Protein AF-A0A0G1TFV2-F1 (afdb_monomer)

pLDDT: mean 83.95, std 15.26, range [34.19, 97.06]

InterPro domains:
  IPR007645 RNA polymerase Rpb2, domain 3 [PF04565] (37-104)
  IPR015712 DNA-directed RNA polymerase, subunit 2 [PTHR20856] (25-119)
  IPR016009 tRNA methyltransferase TRMD/TRM10-type domain [PF01746] (280-324)
  IPR019462 DNA-directed RNA polymerase, beta subunit, external 1 domain [PF10385] (128-185)
  IPR029028 Alpha/beta knot methyltransferases [SSF75217] (282-323)
  IPR042107 DNA-directed RNA polymerase, beta subunit, external 1 domain superfamily [G3DSA:2.30.150.10] (115-188)

Secondary structure (DSSP, 8-state):
---S-TTS---HHHH---HHHHHHHHHHHHH-TTSPPP--SSHHHHHHHHTEEES-STTS--GGG--HHHHSPPGGGTTTB-SS---SGGGTTTEEEBBTT-EE-TTS-EEEEEEEEEEEEETTEEEEEEEEEEEEE-HHHHTTS-EE-TTS-EETTEE--SEEEEEETTEEEEEEGGG--EEES-GGGGSBTTGGGSTTGGGS-HHHHHHHHHHHHTPPPPSS----SS--S-HHHHHTGGGSS---SS-EEEEEE-SS-EEEEES-HHHHHHHHTT---SSS---PPPSEEEETTEEEEPPHHHHS--HHHHHHHHHHHTT----

Nearest PDB structures (foldseek):
  4mq9-assembly1_C  TM=9.640E-01  e=8.579E-26  Thermus thermophilus HB8
  6tyg-assembly1_C  TM=9.608E-01  e=1.084E-25  Mycobacterium tuberculosis
  6kon-assembly1_C  TM=9.600E-01  e=3.690E-25  Mycobacterium tuberculosis H37Rv
  8r2m-assembly1_C  TM=9.561E-01  e=9.387E-25  Mycolicibacterium smegmatis MC2 155
  5d4d-assembly1_C  TM=9.820E-01  e=4.537E-24  Thermus thermophilus HB8

Organism: NCBI:txid1618438

Structure (mmCIF, N/CA/C/O backbone):
data_AF-A0A0G1TFV2-F1
#
_entry.id   AF-A0A0G1TFV2-F1
#
loop_
_atom_site.group_PDB
_atom_site.id
_atom_site.type_symbol
_atom_site.label_atom_id
_atom_site.label_alt_id
_atom_site.label_comp_id
_atom_site.label_asym_id
_atom_site.label_entity_id
_atom_site.label_seq_id
_atom_site.pdbx_PDB_ins_code
_atom_site.Cartn_x
_atom_site.Cartn_y
_atom_site.Cartn_z
_atom_site.occupancy
_atom_site.B_iso_or_equiv
_atom_site.auth_seq_id
_atom_site.auth_comp_id
_atom_site.auth_asym_id
_atom_site.auth_atom_id
_atom_site.pdbx_PDB_model_num
ATOM 1 N N . MET A 1 1 ? 21.927 47.036 -20.286 1.00 43.56 1 MET A N 1
ATOM 2 C CA . MET A 1 1 ? 21.795 47.692 -21.604 1.00 43.56 1 MET A CA 1
ATOM 3 C C . MET A 1 1 ? 21.402 46.627 -22.608 1.00 43.56 1 MET A C 1
ATOM 5 O O . MET A 1 1 ? 22.125 45.648 -22.725 1.00 43.56 1 MET A O 1
ATOM 9 N N . SER A 1 2 ? 20.237 46.762 -23.243 1.00 45.66 2 SER A N 1
ATOM 10 C CA . SER A 1 2 ? 19.845 45.881 -24.350 1.00 45.66 2 SER A CA 1
ATOM 11 C C . SER A 1 2 ? 20.730 46.198 -25.559 1.00 45.66 2 SER A C 1
ATOM 13 O O . SER A 1 2 ? 20.879 47.367 -25.900 1.00 45.66 2 SER A O 1
ATOM 15 N N . LEU A 1 3 ? 21.338 45.179 -26.169 1.00 62.72 3 LEU A N 1
ATOM 16 C CA . LEU A 1 3 ? 22.183 45.297 -27.368 1.00 62.72 3 LEU A CA 1
ATOM 17 C C . LEU A 1 3 ? 21.367 45.364 -28.675 1.00 62.72 3 LEU A C 1
ATOM 19 O O . LEU A 1 3 ? 21.944 45.312 -29.756 1.00 62.72 3 LEU A O 1
ATOM 23 N N . VAL A 1 4 ? 20.037 45.445 -28.587 1.00 64.19 4 VAL A N 1
ATOM 24 C CA . VAL A 1 4 ? 19.134 45.341 -29.741 1.00 64.19 4 VAL A CA 1
ATOM 25 C C . VAL A 1 4 ? 18.679 46.731 -30.182 1.00 64.19 4 VAL A C 1
ATOM 27 O O . VAL A 1 4 ? 18.285 47.552 -29.349 1.00 64.19 4 VAL A O 1
ATOM 30 N N . ARG A 1 5 ? 18.753 46.998 -31.490 1.00 72.38 5 ARG A N 1
ATOM 31 C CA . ARG A 1 5 ? 18.319 48.269 -32.085 1.00 72.38 5 ARG A CA 1
ATOM 32 C C . ARG A 1 5 ? 16.789 48.395 -31.994 1.00 72.38 5 ARG A C 1
ATOM 34 O O . ARG A 1 5 ? 16.110 47.383 -32.150 1.00 72.38 5 ARG A O 1
ATOM 41 N N . PRO A 1 6 ? 16.223 49.600 -31.787 1.00 67.56 6 PRO A N 1
ATOM 42 C CA . PRO A 1 6 ? 14.773 49.787 -31.656 1.00 67.56 6 PRO A CA 1
ATOM 43 C C . PRO A 1 6 ? 13.953 49.320 -32.870 1.00 67.56 6 PRO A C 1
ATOM 45 O O . PRO A 1 6 ? 12.754 49.094 -32.732 1.00 67.56 6 PRO A O 1
ATOM 48 N N . GLU A 1 7 ? 14.576 49.185 -34.047 1.00 71.88 7 GLU A N 1
ATOM 49 C CA . GLU A 1 7 ? 13.906 48.788 -35.292 1.00 71.88 7 GLU A CA 1
ATOM 50 C C . GLU A 1 7 ? 13.845 47.262 -35.528 1.00 71.88 7 GLU A C 1
ATOM 52 O O . GLU A 1 7 ? 13.161 46.815 -36.450 1.00 71.88 7 GLU A O 1
ATOM 57 N N . GLU A 1 8 ? 14.542 46.441 -34.731 1.00 74.25 8 GLU A N 1
ATOM 58 C CA . GLU A 1 8 ? 14.547 44.982 -34.905 1.00 74.25 8 GLU A CA 1
ATOM 59 C C . GLU A 1 8 ? 13.339 44.323 -34.225 1.00 74.25 8 GLU A C 1
ATOM 61 O O . GLU A 1 8 ? 13.135 44.429 -33.013 1.00 74.25 8 GLU A O 1
ATOM 66 N N . VAL A 1 9 ? 12.547 43.581 -35.006 1.00 77.00 9 VAL A N 1
ATOM 67 C CA . VAL A 1 9 ? 11.425 42.789 -34.486 1.00 77.00 9 VAL A CA 1
ATOM 68 C C . VAL A 1 9 ? 11.986 41.633 -33.657 1.00 77.00 9 VAL A C 1
ATOM 70 O O . VAL A 1 9 ? 12.467 40.632 -34.192 1.00 77.00 9 VAL A O 1
ATOM 73 N N . VAL A 1 10 ? 11.934 41.772 -32.333 1.00 78.69 10 VAL A N 1
ATOM 74 C CA . VAL A 1 10 ? 12.429 40.757 -31.399 1.00 78.69 10 VAL A CA 1
ATOM 75 C C . VAL A 1 10 ? 11.570 39.498 -31.507 1.00 78.69 10 VAL A C 1
ATOM 77 O O . VAL A 1 10 ? 10.382 39.505 -31.185 1.00 78.69 10 VAL A O 1
ATOM 80 N N . THR A 1 11 ? 12.180 38.394 -31.936 1.00 83.81 11 THR A N 1
ATOM 81 C CA . THR A 1 11 ? 11.527 37.079 -31.944 1.00 83.81 11 THR A CA 1
ATOM 82 C C . THR A 1 11 ? 11.755 36.365 -30.603 1.00 83.81 11 THR A C 1
ATOM 84 O O . THR A 1 11 ? 12.854 36.446 -30.049 1.00 83.81 11 THR A O 1
ATOM 87 N N . PRO A 1 12 ? 10.770 35.619 -30.061 1.00 83.12 12 PRO A N 1
ATOM 88 C CA . PRO A 1 12 ? 10.924 34.905 -28.785 1.00 83.12 12 PRO A CA 1
ATOM 89 C C . PRO A 1 12 ? 12.136 33.959 -28.728 1.00 83.12 12 PRO A C 1
ATOM 91 O O . PRO A 1 12 ? 12.740 33.783 -27.672 1.00 83.12 12 PRO A O 1
ATOM 94 N N . SER A 1 13 ? 12.545 33.401 -29.872 1.00 83.00 13 SER A N 1
ATOM 95 C CA . SER A 1 13 ? 13.743 32.562 -30.019 1.00 83.00 13 SER A CA 1
ATOM 96 C C . SER A 1 13 ? 15.055 33.268 -29.670 1.00 83.00 13 SER A C 1
ATOM 98 O O . SER A 1 13 ? 16.016 32.598 -29.308 1.00 83.00 13 SER A O 1
ATOM 100 N N . MET A 1 14 ? 15.112 34.601 -29.763 1.00 82.56 14 MET A N 1
ATOM 101 C CA . MET A 1 14 ? 16.296 35.387 -29.392 1.00 82.56 14 MET A CA 1
ATOM 102 C C . MET A 1 14 ? 16.361 35.674 -27.885 1.00 82.56 14 MET A C 1
ATOM 104 O O . MET A 1 14 ? 17.435 35.963 -27.365 1.00 82.56 14 MET A O 1
ATOM 108 N N . LEU A 1 15 ? 15.230 35.573 -27.177 1.00 83.50 15 LEU A N 1
ATOM 109 C CA . LEU A 1 15 ? 15.129 35.818 -25.733 1.00 83.50 15 LEU A CA 1
ATOM 110 C C . LEU A 1 15 ? 15.225 34.532 -24.906 1.00 83.50 15 LEU A C 1
ATOM 112 O O . LEU A 1 15 ? 15.681 34.564 -23.764 1.00 83.50 15 LEU A O 1
ATOM 116 N N . VAL A 1 16 ? 14.789 33.399 -25.464 1.00 87.31 16 VAL A N 1
ATOM 117 C CA . VAL A 1 16 ? 14.683 32.134 -24.730 1.00 87.31 16 VAL A CA 1
ATOM 118 C C . VAL A 1 16 ? 15.770 31.157 -25.162 1.00 87.31 16 VAL A C 1
ATOM 120 O O . VAL A 1 16 ? 15.726 30.576 -26.243 1.00 87.31 16 VAL A O 1
ATOM 123 N N . ASN A 1 17 ? 16.720 30.901 -24.264 1.00 88.81 17 ASN A N 1
ATOM 124 C CA . ASN A 1 17 ? 17.665 29.799 -24.405 1.00 88.81 17 ASN A CA 1
ATOM 125 C C . ASN A 1 17 ? 17.121 28.551 -23.692 1.00 88.81 17 ASN A C 1
ATOM 127 O O . ASN A 1 17 ? 17.023 28.529 -22.468 1.00 88.81 17 ASN A O 1
ATOM 131 N N . ALA A 1 18 ? 16.807 27.492 -24.444 1.00 91.81 18 ALA A N 1
ATOM 132 C CA . ALA A 1 18 ? 16.293 26.236 -23.887 1.00 91.81 18 ALA A CA 1
ATOM 133 C C . ALA A 1 18 ? 17.380 25.335 -23.263 1.00 91.81 18 ALA A C 1
ATOM 135 O O . ALA A 1 18 ? 17.053 24.407 -22.522 1.00 91.81 18 ALA A O 1
ATOM 136 N N . ARG A 1 19 ? 18.674 25.582 -23.534 1.00 94.12 19 ARG A N 1
ATOM 137 C CA . ARG A 1 19 ? 19.770 24.710 -23.065 1.00 94.12 19 ARG A CA 1
ATOM 138 C C . ARG A 1 19 ? 19.813 24.535 -21.539 1.00 94.12 19 ARG A C 1
ATOM 140 O O . ARG A 1 19 ? 19.968 23.391 -21.118 1.00 94.12 19 ARG A O 1
ATOM 147 N N . PRO A 1 20 ? 19.643 25.581 -20.703 1.00 94.50 20 PRO A N 1
ATOM 148 C CA . PRO A 1 20 ? 19.614 25.418 -19.248 1.00 94.50 20 PRO A CA 1
ATOM 149 C C . PRO A 1 20 ? 18.461 24.530 -18.769 1.00 94.50 20 PRO A C 1
ATOM 151 O O . PRO A 1 20 ? 18.649 23.716 -17.871 1.00 94.50 20 PRO A O 1
ATOM 154 N N . ILE A 1 21 ? 17.289 24.628 -19.407 1.00 93.56 21 ILE A N 1
ATOM 155 C CA . ILE A 1 21 ? 16.109 23.819 -19.065 1.00 93.56 21 ILE A CA 1
ATOM 156 C C . ILE A 1 21 ? 16.362 22.347 -19.407 1.00 93.56 21 ILE A C 1
ATOM 158 O O . ILE A 1 21 ? 16.155 21.469 -18.573 1.00 93.56 21 ILE A O 1
ATOM 162 N N . ILE A 1 22 ? 16.873 22.073 -20.612 1.00 95.00 22 ILE A N 1
ATOM 163 C CA . ILE A 1 22 ? 17.215 20.710 -21.046 1.00 95.00 22 ILE A CA 1
ATOM 164 C C . ILE A 1 22 ? 18.285 20.105 -20.129 1.00 95.00 22 ILE A C 1
ATOM 166 O O . ILE A 1 22 ? 18.175 18.942 -19.742 1.00 95.00 22 ILE A O 1
ATOM 170 N N . ALA A 1 23 ? 19.301 20.890 -19.759 1.00 95.69 23 ALA A N 1
ATOM 171 C CA . ALA A 1 23 ? 20.353 20.451 -18.851 1.00 95.69 23 ALA A CA 1
ATOM 172 C C . ALA A 1 23 ? 19.795 20.103 -17.463 1.00 95.69 23 ALA A C 1
ATOM 174 O O . ALA A 1 23 ? 20.091 19.021 -16.966 1.00 95.69 23 ALA A O 1
ATOM 175 N N . ALA A 1 24 ? 18.936 20.950 -16.887 1.00 93.88 24 ALA A N 1
ATOM 176 C CA . ALA A 1 24 ? 18.318 20.705 -15.584 1.00 93.88 24 ALA A CA 1
ATOM 177 C C . ALA A 1 24 ? 17.436 19.442 -15.581 1.00 93.88 24 ALA A C 1
ATOM 179 O O . ALA A 1 24 ? 17.558 18.603 -14.688 1.00 93.88 24 ALA A O 1
ATOM 180 N N . ILE A 1 25 ? 16.599 19.257 -16.609 1.00 94.88 25 ILE A N 1
ATOM 181 C CA . ILE A 1 25 ? 15.764 18.052 -16.755 1.00 94.88 25 ILE A CA 1
ATOM 182 C C . ILE A 1 25 ? 16.647 16.810 -16.911 1.00 94.88 25 ILE A C 1
ATOM 184 O O . ILE A 1 25 ? 16.443 15.795 -16.246 1.00 94.88 25 ILE A O 1
ATOM 188 N N . SER A 1 26 ? 17.660 16.887 -17.773 1.00 94.31 26 SER A N 1
ATOM 189 C CA . SER A 1 26 ? 18.572 15.772 -18.006 1.00 94.31 26 SER A CA 1
ATOM 190 C C . SER A 1 26 ? 19.390 15.423 -16.761 1.00 94.31 26 SER A C 1
ATOM 192 O O . SER A 1 26 ? 19.676 14.249 -16.534 1.00 94.31 26 SER A O 1
ATOM 194 N N . GLU A 1 27 ? 19.805 16.411 -15.972 1.00 93.38 27 GLU A N 1
ATOM 195 C CA . GLU A 1 27 ? 20.515 16.188 -14.716 1.00 93.38 27 GLU A CA 1
ATOM 196 C C . GLU A 1 27 ? 19.608 15.521 -13.681 1.00 93.38 27 GLU A C 1
ATOM 198 O O . GLU A 1 27 ? 20.024 14.543 -13.057 1.00 93.38 27 GLU A O 1
ATOM 203 N N . PHE A 1 28 ? 18.354 15.968 -13.569 1.00 92.19 28 PHE A N 1
ATOM 204 C CA . PHE A 1 28 ? 17.369 15.360 -12.680 1.00 92.19 28 PHE A CA 1
ATOM 205 C C . PHE A 1 28 ? 17.193 13.863 -12.973 1.00 92.19 28 PHE A C 1
ATOM 207 O O . PHE A 1 28 ? 17.406 13.040 -12.087 1.00 92.19 28 PHE A O 1
ATOM 214 N N . PHE A 1 29 ? 16.892 13.477 -14.215 1.00 92.62 29 PHE A N 1
ATOM 215 C CA . PHE A 1 29 ? 16.633 12.065 -14.528 1.00 92.62 29 PHE A CA 1
ATOM 216 C C . PHE A 1 29 ? 17.882 11.174 -14.492 1.00 92.62 29 PHE A C 1
ATOM 218 O O . PHE A 1 29 ? 17.759 9.984 -14.207 1.00 92.62 29 PHE A O 1
ATOM 225 N N . ARG A 1 30 ? 19.081 11.715 -14.757 1.00 91.12 30 ARG A N 1
ATOM 226 C CA . ARG A 1 30 ? 20.320 10.913 -14.765 1.00 91.12 30 ARG A CA 1
ATOM 227 C C . ARG A 1 30 ? 21.000 10.790 -13.406 1.00 91.12 30 ARG A C 1
ATOM 229 O O . ARG A 1 30 ? 21.650 9.780 -13.164 1.00 91.12 30 ARG A O 1
ATOM 236 N N . ARG A 1 31 ? 20.954 11.833 -12.569 1.00 88.75 31 ARG A N 1
ATOM 237 C CA . ARG A 1 31 ? 21.759 11.914 -11.334 1.00 88.75 31 ARG A CA 1
ATOM 238 C C . ARG A 1 31 ? 20.938 11.945 -10.054 1.00 88.75 31 ARG A C 1
ATOM 240 O O . ARG A 1 31 ? 21.502 11.694 -8.987 1.00 88.75 31 ARG A O 1
ATOM 247 N N . ASN A 1 32 ? 19.648 12.277 -10.111 1.00 89.19 32 ASN A N 1
ATOM 248 C CA . ASN A 1 32 ? 18.852 12.343 -8.894 1.00 89.19 32 ASN A CA 1
ATOM 249 C C . ASN A 1 32 ? 18.671 10.940 -8.306 1.00 89.19 32 ASN A C 1
ATOM 251 O O . ASN A 1 32 ? 18.247 10.019 -8.994 1.00 89.19 32 ASN A O 1
ATOM 255 N N . ARG A 1 33 ? 18.932 10.796 -7.004 1.00 84.31 33 ARG A N 1
ATOM 256 C CA . ARG A 1 33 ? 18.752 9.542 -6.257 1.00 84.31 33 ARG A CA 1
ATOM 257 C C . ARG A 1 33 ? 17.303 9.046 -6.251 1.00 84.31 33 ARG A C 1
ATOM 259 O O . ARG A 1 33 ? 17.083 7.861 -6.036 1.00 84.31 33 ARG A O 1
ATOM 266 N N . LEU A 1 34 ? 16.340 9.945 -6.461 1.00 87.94 34 LEU A N 1
ATOM 267 C CA . LEU A 1 34 ? 14.921 9.607 -6.591 1.00 87.94 34 LEU A CA 1
ATOM 268 C C . LEU A 1 34 ? 14.571 9.042 -7.978 1.00 87.94 34 LEU A C 1
ATOM 270 O O . LEU A 1 34 ? 13.568 8.350 -8.112 1.00 87.94 34 LEU A O 1
ATOM 274 N N . SER A 1 35 ? 15.402 9.302 -8.993 1.00 90.88 35 SER A N 1
ATOM 275 C CA . SER A 1 35 ? 15.284 8.704 -10.324 1.00 90.88 35 SER A CA 1
ATOM 276 C C . SER A 1 35 ? 16.012 7.362 -10.325 1.00 90.88 35 SER A C 1
ATOM 278 O O . SER A 1 35 ? 17.199 7.273 -10.642 1.00 90.88 35 SER A O 1
ATOM 280 N N . SER A 1 36 ? 15.322 6.311 -9.885 1.00 86.38 36 SER A N 1
ATOM 281 C CA . SER A 1 36 ? 15.867 4.953 -9.887 1.00 86.38 36 SER A CA 1
ATOM 282 C C . SER A 1 36 ? 15.491 4.192 -11.149 1.00 86.38 36 SER A C 1
ATOM 284 O O . SER A 1 36 ? 14.405 4.376 -11.694 1.00 86.38 36 SER A O 1
ATOM 286 N N . ILE A 1 37 ? 16.355 3.260 -11.548 1.00 88.81 37 ILE A N 1
ATOM 287 C CA . ILE A 1 37 ? 16.003 2.237 -12.533 1.00 88.81 37 ILE A CA 1
ATOM 288 C C . ILE A 1 37 ? 14.835 1.415 -11.976 1.00 88.81 37 ILE A C 1
ATOM 290 O O . ILE A 1 37 ? 14.809 1.075 -10.786 1.00 88.81 37 ILE A O 1
ATOM 294 N N . LEU A 1 38 ? 13.854 1.154 -12.834 1.00 89.44 38 LEU A N 1
ATOM 295 C CA . LEU A 1 38 ? 12.694 0.359 -12.476 1.00 89.44 38 LEU A CA 1
ATOM 296 C C . LEU A 1 38 ? 13.106 -1.103 -12.300 1.00 89.44 38 LEU A C 1
ATOM 298 O O . LEU A 1 38 ? 13.831 -1.655 -13.125 1.00 89.44 38 LEU A O 1
ATOM 302 N N . ASP A 1 39 ? 12.651 -1.708 -11.209 1.00 85.88 39 ASP A N 1
ATOM 303 C CA . ASP A 1 39 ? 12.907 -3.114 -10.917 1.00 85.88 39 ASP A CA 1
ATOM 304 C C . ASP A 1 39 ? 11.835 -3.960 -11.609 1.00 85.88 39 ASP A C 1
ATOM 306 O O . ASP A 1 39 ? 10.675 -3.930 -11.212 1.00 85.88 39 ASP A O 1
ATOM 310 N N . GLN A 1 40 ? 12.211 -4.648 -12.687 1.00 86.56 40 GLN A N 1
ATOM 311 C CA . GLN A 1 40 ? 11.301 -5.418 -13.543 1.00 86.56 40 GLN A CA 1
ATOM 312 C C . GLN A 1 40 ? 11.592 -6.923 -13.489 1.00 86.56 40 GLN A C 1
ATOM 314 O O . GLN A 1 40 ? 11.422 -7.629 -14.481 1.00 86.56 40 GLN A O 1
ATOM 319 N N . VAL A 1 41 ? 12.048 -7.434 -12.340 1.00 90.06 41 VAL A N 1
ATOM 320 C CA . VAL A 1 41 ? 12.246 -8.884 -12.157 1.00 90.06 41 VAL A CA 1
ATOM 321 C C . VAL A 1 41 ? 10.926 -9.639 -12.337 1.00 90.06 41 VAL A C 1
ATOM 323 O O . VAL A 1 41 ? 10.879 -10.659 -13.021 1.00 90.06 41 VAL A O 1
ATOM 326 N N . ASN A 1 42 ? 9.844 -9.134 -11.747 1.00 91.12 42 ASN A N 1
ATOM 327 C CA . ASN A 1 42 ? 8.500 -9.695 -11.846 1.00 91.12 42 ASN A CA 1
ATOM 328 C C . ASN A 1 42 ? 7.449 -8.571 -11.674 1.00 91.12 42 ASN A C 1
ATOM 330 O O . ASN A 1 42 ? 7.809 -7.474 -11.232 1.00 91.12 42 ASN A O 1
ATOM 334 N N . PRO A 1 43 ? 6.158 -8.804 -11.992 1.00 91.50 43 PRO A N 1
ATOM 335 C CA . PRO A 1 43 ? 5.134 -7.757 -11.910 1.00 91.50 43 PRO A CA 1
ATOM 336 C C . PRO A 1 43 ? 4.979 -7.145 -10.512 1.00 91.50 43 PRO A C 1
ATOM 338 O O . PRO A 1 43 ? 4.635 -5.971 -10.388 1.00 91.50 43 PRO A O 1
ATOM 341 N N . LEU A 1 44 ? 5.241 -7.906 -9.445 1.00 93.75 44 LEU A N 1
ATOM 342 C CA . LEU A 1 44 ? 5.155 -7.390 -8.080 1.00 93.75 44 LEU A CA 1
ATOM 343 C C . LEU A 1 44 ? 6.297 -6.415 -7.771 1.00 93.75 44 LEU A C 1
ATOM 345 O O . LEU A 1 44 ? 6.036 -5.354 -7.209 1.00 93.75 44 LEU A O 1
ATOM 349 N N . ALA A 1 45 ? 7.532 -6.755 -8.149 1.00 92.31 45 ALA A N 1
ATOM 350 C CA . ALA A 1 45 ? 8.713 -5.919 -7.929 1.00 92.31 45 ALA A CA 1
ATOM 351 C C . ALA A 1 45 ? 8.553 -4.534 -8.573 1.00 92.31 45 ALA A C 1
ATOM 353 O O . ALA A 1 45 ? 8.880 -3.514 -7.964 1.00 92.31 45 ALA A O 1
ATOM 354 N N . GLU A 1 46 ? 7.960 -4.497 -9.767 1.00 92.25 46 GLU A N 1
ATOM 355 C CA . GLU A 1 46 ? 7.702 -3.258 -10.494 1.00 92.25 46 GLU A CA 1
ATOM 356 C C . GLU A 1 46 ? 6.689 -2.370 -9.761 1.00 92.25 46 GLU A C 1
ATOM 358 O O . GLU A 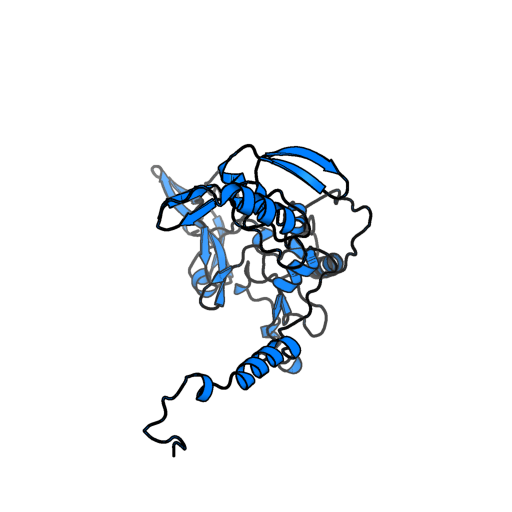1 46 ? 6.942 -1.184 -9.535 1.00 92.25 46 GLU A O 1
ATOM 363 N N . ILE A 1 47 ? 5.567 -2.948 -9.319 1.00 92.12 47 ILE A N 1
ATOM 364 C CA . ILE A 1 47 ? 4.541 -2.228 -8.550 1.00 92.12 47 ILE A CA 1
ATOM 365 C C . ILE A 1 47 ? 5.107 -1.729 -7.219 1.00 92.12 47 ILE A C 1
ATOM 367 O O . ILE A 1 47 ? 4.836 -0.595 -6.825 1.00 92.12 47 ILE A O 1
ATOM 371 N N . ASP A 1 48 ? 5.880 -2.560 -6.519 1.00 92.69 48 ASP A N 1
ATOM 372 C CA . ASP A 1 48 ? 6.472 -2.214 -5.226 1.00 92.69 48 ASP A CA 1
ATOM 373 C C . ASP A 1 48 ? 7.457 -1.042 -5.381 1.00 92.69 48 ASP A C 1
ATOM 375 O O . ASP A 1 48 ? 7.394 -0.075 -4.623 1.00 92.69 48 ASP A O 1
ATOM 379 N N . ASN A 1 49 ? 8.294 -1.048 -6.427 1.00 91.94 49 ASN A N 1
ATOM 380 C CA . ASN A 1 49 ? 9.216 0.052 -6.731 1.00 91.94 49 ASN A CA 1
ATOM 381 C C . ASN A 1 49 ? 8.470 1.370 -7.017 1.00 91.94 49 ASN A C 1
ATOM 383 O O . ASN A 1 49 ? 8.828 2.413 -6.469 1.00 91.94 49 ASN A O 1
ATOM 387 N N . LEU A 1 50 ? 7.382 1.323 -7.792 1.00 92.25 50 LEU A N 1
ATOM 388 C CA . LEU A 1 50 ? 6.567 2.507 -8.101 1.00 92.25 50 LEU A CA 1
ATOM 389 C C . LEU A 1 50 ? 5.801 3.064 -6.893 1.00 92.25 50 LEU A C 1
ATOM 391 O O . LEU A 1 50 ? 5.455 4.244 -6.875 1.00 92.25 50 LEU A O 1
ATOM 395 N N . ARG A 1 51 ? 5.534 2.235 -5.880 1.00 93.69 51 ARG A N 1
ATOM 396 C CA . ARG A 1 51 ? 4.827 2.617 -4.643 1.00 93.69 51 ARG A CA 1
ATOM 397 C C . ARG A 1 51 ? 5.768 2.911 -3.473 1.00 93.69 51 ARG A C 1
ATOM 399 O O . ARG A 1 51 ? 5.315 3.010 -2.329 1.00 93.69 51 ARG A O 1
ATOM 406 N N . ARG A 1 52 ? 7.067 3.040 -3.747 1.00 94.25 52 ARG A N 1
ATOM 407 C CA . ARG A 1 52 ? 8.110 3.281 -2.752 1.00 94.25 52 ARG A CA 1
ATOM 408 C C . ARG A 1 52 ? 8.151 4.748 -2.328 1.00 94.25 52 ARG A C 1
ATOM 410 O O . ARG A 1 52 ? 8.269 5.651 -3.153 1.00 94.25 52 ARG A O 1
ATOM 417 N N . LEU A 1 53 ? 8.149 4.972 -1.023 1.00 93.69 53 LEU A N 1
ATOM 418 C CA . LEU A 1 53 ? 8.368 6.259 -0.378 1.00 93.69 53 LEU A CA 1
ATOM 419 C C . LEU A 1 53 ? 9.806 6.328 0.142 1.00 93.69 53 LEU A C 1
ATOM 421 O O . LEU A 1 53 ? 10.310 5.375 0.734 1.00 93.69 53 LEU A O 1
ATOM 425 N N . SER A 1 54 ? 10.479 7.457 -0.074 1.00 91.94 54 SER A N 1
ATOM 426 C CA . SER A 1 54 ? 11.843 7.686 0.408 1.00 91.94 54 SER A CA 1
ATOM 427 C C . SER A 1 54 ? 11.925 9.022 1.128 1.00 91.94 54 SER A C 1
ATOM 429 O O . SER A 1 54 ? 11.659 10.064 0.538 1.00 91.94 54 SER A O 1
ATOM 431 N N . VAL A 1 55 ? 12.370 8.987 2.384 1.00 89.81 55 VAL A N 1
ATOM 432 C CA . VAL A 1 55 ? 12.709 10.185 3.174 1.00 89.81 55 VAL A CA 1
ATOM 433 C C . VAL A 1 55 ? 14.088 10.738 2.771 1.00 89.81 55 VAL A C 1
ATOM 435 O O . VAL A 1 55 ? 14.440 11.887 3.045 1.00 89.81 55 VAL A O 1
ATOM 438 N N . MET A 1 56 ? 14.893 9.921 2.087 1.00 87.50 56 MET A N 1
ATOM 439 C CA . MET A 1 56 ? 16.184 10.321 1.533 1.00 87.50 56 MET A CA 1
ATOM 440 C C . MET A 1 56 ? 16.009 11.008 0.177 1.00 87.50 56 MET A C 1
ATOM 442 O O . MET A 1 56 ? 15.161 10.614 -0.620 1.00 87.50 56 MET A O 1
ATOM 446 N N . GLY A 1 57 ? 16.890 11.957 -0.137 1.00 86.81 57 GLY A N 1
ATOM 447 C CA . GLY A 1 57 ? 16.903 12.646 -1.426 1.00 86.81 57 GLY A CA 1
ATOM 448 C C . GLY A 1 57 ? 17.440 14.066 -1.302 1.00 86.81 57 GLY A C 1
ATOM 449 O O . GLY A 1 57 ? 17.893 14.484 -0.236 1.00 86.81 57 GLY A O 1
ATOM 450 N N . THR A 1 58 ? 17.398 14.817 -2.398 1.00 85.88 58 THR A N 1
ATOM 451 C CA . THR A 1 58 ? 17.652 16.264 -2.377 1.00 85.88 58 THR A CA 1
ATOM 452 C C . THR A 1 58 ? 16.619 16.951 -1.484 1.00 85.88 58 THR A C 1
ATOM 454 O O . THR A 1 58 ? 15.426 16.814 -1.734 1.00 85.88 58 THR A O 1
ATOM 457 N N . GLY A 1 59 ? 17.064 17.658 -0.443 1.00 86.44 59 GLY A N 1
ATOM 458 C CA . GLY A 1 59 ? 16.173 18.273 0.553 1.00 86.44 59 GLY A CA 1
ATOM 459 C C . GLY A 1 59 ? 15.620 17.309 1.613 1.00 86.44 59 GLY A C 1
ATOM 460 O O . GLY A 1 59 ? 14.921 17.752 2.515 1.00 86.44 59 GLY A O 1
ATOM 461 N N . GLY A 1 60 ? 15.950 16.017 1.529 1.00 88.12 60 GLY A N 1
ATOM 462 C CA . GLY A 1 60 ? 15.583 15.011 2.525 1.00 88.12 60 GLY A CA 1
ATOM 463 C C . GLY A 1 60 ? 16.657 14.799 3.595 1.00 88.12 60 GLY A C 1
ATOM 464 O O . GLY A 1 60 ? 17.604 15.577 3.747 1.00 88.12 60 GLY A O 1
ATOM 465 N N . VAL A 1 61 ? 16.539 13.687 4.319 1.00 86.56 61 VAL A N 1
ATOM 466 C CA . VAL A 1 61 ? 17.453 13.326 5.413 1.00 86.56 61 VAL A CA 1
ATOM 467 C C . VAL A 1 61 ? 18.557 12.393 4.902 1.00 86.56 61 VAL A C 1
ATOM 469 O O . VAL A 1 61 ? 18.318 11.485 4.103 1.00 86.56 61 VAL A O 1
ATOM 472 N N . SER A 1 62 ? 19.800 12.615 5.341 1.00 84.50 62 SER A N 1
ATOM 473 C CA . SER A 1 62 ? 20.897 11.671 5.084 1.00 84.50 62 SER A CA 1
ATOM 474 C C . SER A 1 62 ? 20.849 10.517 6.085 1.00 84.50 62 SER A C 1
ATOM 476 O O . SER A 1 62 ? 20.453 10.707 7.230 1.00 84.50 62 SER A O 1
ATOM 478 N N . ARG A 1 63 ? 21.303 9.323 5.683 1.00 82.56 63 ARG A N 1
ATOM 479 C CA . ARG A 1 63 ? 21.239 8.098 6.510 1.00 82.56 63 ARG A CA 1
ATOM 480 C C . ARG A 1 63 ? 21.800 8.278 7.925 1.00 82.56 63 ARG A C 1
ATOM 482 O O . ARG A 1 63 ? 21.197 7.811 8.884 1.00 82.56 63 ARG A O 1
ATOM 489 N N . GLU A 1 64 ? 22.923 8.981 8.033 1.00 82.62 64 GLU A N 1
ATOM 490 C CA . GLU A 1 64 ? 23.637 9.266 9.288 1.00 82.62 64 GLU A CA 1
ATOM 491 C C . GLU A 1 64 ? 22.905 10.263 10.193 1.00 82.62 64 GLU A C 1
ATOM 493 O O . GLU A 1 64 ? 23.082 10.239 11.404 1.00 82.62 64 GLU A O 1
ATOM 498 N N . ARG A 1 65 ? 22.079 11.141 9.612 1.00 85.00 65 ARG A N 1
ATOM 499 C CA . ARG A 1 65 ? 21.326 12.170 10.344 1.00 85.00 65 ARG A CA 1
ATOM 500 C C . ARG A 1 65 ? 19.898 11.750 10.669 1.00 85.00 65 ARG A C 1
ATOM 502 O O . ARG A 1 65 ? 19.180 12.508 11.312 1.00 85.00 65 ARG A O 1
ATO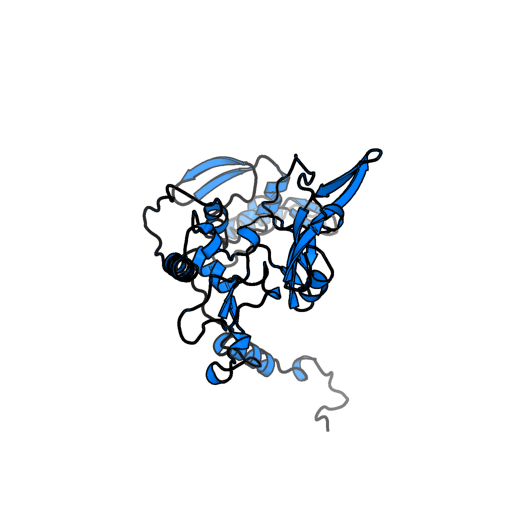M 509 N N . ALA A 1 66 ? 19.473 10.574 10.215 1.00 86.06 66 ALA A N 1
ATOM 510 C CA . ALA A 1 66 ? 18.150 10.067 10.520 1.00 86.06 66 ALA A CA 1
ATOM 511 C C . ALA A 1 66 ? 18.087 9.574 11.968 1.00 86.06 66 ALA A C 1
ATOM 513 O O . ALA A 1 66 ? 18.743 8.590 12.317 1.00 86.06 66 ALA A O 1
ATOM 514 N N . SER A 1 67 ? 17.280 10.249 12.787 1.00 87.12 67 SER A N 1
ATOM 515 C CA . SER A 1 67 ? 17.002 9.840 14.161 1.00 87.12 67 SER A CA 1
ATOM 516 C C . SER A 1 67 ? 16.202 8.538 14.202 1.00 87.12 67 SER A C 1
ATOM 518 O O . SER A 1 67 ? 15.552 8.147 13.232 1.00 87.12 67 SER A O 1
ATOM 520 N N . PHE A 1 68 ? 16.216 7.880 15.360 1.00 86.19 68 PHE A N 1
ATOM 521 C CA . PHE A 1 68 ? 15.421 6.677 15.605 1.00 86.19 68 PHE A CA 1
ATOM 522 C C . PHE A 1 68 ? 13.916 6.931 15.409 1.00 86.19 68 PHE A C 1
ATOM 524 O O . PHE A 1 68 ? 13.252 6.183 14.701 1.00 86.19 68 PHE A O 1
ATOM 531 N N . SER A 1 69 ? 13.413 8.071 15.894 1.00 87.00 69 SER A N 1
ATOM 532 C CA . SER A 1 69 ? 12.007 8.478 15.754 1.00 87.00 69 SER A CA 1
ATOM 533 C C . SER A 1 69 ? 11.514 8.619 14.309 1.00 87.00 69 SER A C 1
ATOM 535 O O . SER A 1 69 ? 10.322 8.490 14.066 1.00 87.00 69 SER A O 1
ATOM 537 N N . MET A 1 70 ? 12.405 8.888 13.347 1.00 85.62 70 MET A N 1
ATOM 538 C CA . MET A 1 70 ? 12.045 8.946 11.924 1.00 85.62 70 MET A CA 1
ATOM 539 C C . MET A 1 70 ? 11.930 7.559 11.287 1.00 85.62 70 MET A C 1
ATOM 541 O O . MET A 1 70 ? 11.360 7.439 10.207 1.00 85.62 70 MET A O 1
ATOM 545 N N . ARG A 1 71 ? 12.530 6.538 11.908 1.00 91.00 71 ARG A N 1
ATOM 546 C CA . ARG A 1 71 ? 12.534 5.157 11.411 1.00 91.00 71 ARG A CA 1
ATOM 547 C C . ARG A 1 71 ? 11.415 4.321 12.018 1.00 91.00 71 ARG A C 1
ATOM 549 O O . ARG A 1 71 ? 10.989 3.356 11.390 1.00 91.00 71 ARG A O 1
ATOM 556 N N . ASP A 1 72 ? 10.974 4.680 13.218 1.00 91.50 72 ASP A N 1
ATOM 557 C CA . ASP A 1 72 ? 9.894 3.993 13.910 1.00 91.50 72 ASP A CA 1
ATOM 558 C C . ASP A 1 72 ? 8.545 4.152 13.204 1.00 91.50 72 ASP A C 1
ATOM 560 O O . ASP A 1 72 ? 8.254 5.133 12.511 1.00 91.50 72 ASP A O 1
ATOM 564 N N . ILE A 1 73 ? 7.692 3.154 13.419 1.00 92.19 73 ILE A N 1
ATOM 565 C CA . ILE A 1 73 ? 6.320 3.153 12.926 1.00 92.19 73 ILE A CA 1
ATOM 566 C C . ILE A 1 73 ? 5.487 4.052 13.835 1.00 92.19 73 ILE A C 1
ATOM 568 O O . ILE A 1 73 ? 5.362 3.808 15.035 1.00 92.19 73 ILE A O 1
ATOM 572 N N . HIS A 1 74 ? 4.892 5.084 13.247 1.00 93.31 74 HIS A N 1
ATOM 573 C CA . HIS A 1 74 ? 3.991 5.991 13.948 1.00 93.31 74 HIS A CA 1
ATOM 574 C C . HIS A 1 74 ? 2.526 5.573 13.765 1.00 93.31 74 HIS A C 1
ATOM 576 O O . HIS A 1 74 ? 2.152 5.020 12.732 1.00 93.31 74 HIS A O 1
ATOM 582 N N . THR A 1 75 ? 1.661 5.884 14.731 1.00 92.62 75 THR A N 1
ATOM 583 C CA . THR A 1 75 ? 0.224 5.547 14.686 1.00 92.62 75 THR A CA 1
ATOM 584 C C . THR A 1 75 ? -0.485 6.133 13.463 1.00 92.62 75 THR A C 1
ATOM 586 O O . THR A 1 75 ? -1.314 5.460 12.854 1.00 92.62 75 THR A O 1
ATOM 589 N N . SER A 1 76 ? -0.098 7.337 13.032 1.00 93.81 76 SER A N 1
ATOM 590 C CA . SER A 1 76 ? -0.625 7.984 11.819 1.00 93.81 76 SER A CA 1
ATOM 591 C C . SER A 1 76 ? -0.301 7.248 10.514 1.00 93.81 76 SER A C 1
ATOM 593 O O . SER A 1 76 ? -0.923 7.511 9.485 1.00 93.81 76 SER A O 1
ATOM 595 N N . GLN A 1 77 ? 0.651 6.311 10.520 1.00 95.19 77 GLN A N 1
ATOM 596 C CA . GLN A 1 77 ? 0.985 5.513 9.339 1.00 95.19 77 GLN A CA 1
ATOM 597 C C . GLN A 1 77 ? -0.081 4.460 9.025 1.00 95.19 77 GLN A C 1
ATOM 599 O O . GLN A 1 77 ? -0.073 3.905 7.924 1.00 95.19 77 GLN A O 1
ATOM 604 N N . TYR A 1 78 ? -1.003 4.198 9.957 1.00 95.00 78 TYR A N 1
ATOM 605 C CA . TYR A 1 78 ? -2.051 3.202 9.793 1.00 95.00 78 TYR A CA 1
ATOM 606 C C . TYR A 1 78 ? -2.819 3.412 8.485 1.00 95.00 78 TYR A C 1
ATOM 608 O O . TYR A 1 78 ? -3.347 4.489 8.217 1.00 95.00 78 TYR A O 1
ATOM 616 N N . SER A 1 79 ? -2.858 2.374 7.649 1.00 95.38 79 SER A N 1
ATOM 617 C CA . SER A 1 79 ? -3.511 2.395 6.331 1.00 95.38 79 SER A CA 1
ATOM 618 C C . SER A 1 79 ? -2.962 3.424 5.334 1.00 95.38 79 SER A C 1
ATOM 620 O O . SER A 1 79 ? -3.566 3.609 4.280 1.00 95.38 79 SER A O 1
ATOM 622 N N . ARG A 1 80 ? -1.790 4.020 5.595 1.00 96.31 80 ARG A N 1
ATOM 623 C CA . ARG A 1 80 ? -1.084 4.954 4.696 1.00 96.31 80 ARG A CA 1
ATOM 624 C C . ARG A 1 80 ? 0.270 4.408 4.250 1.00 96.31 80 ARG A C 1
ATOM 626 O O . ARG A 1 80 ? 0.562 4.355 3.056 1.00 96.31 80 ARG A O 1
ATOM 633 N N . ILE A 1 81 ? 1.082 3.966 5.210 1.00 96.94 81 ILE A N 1
ATOM 634 C CA . ILE A 1 81 ? 2.412 3.390 4.989 1.00 96.94 81 ILE A CA 1
ATOM 635 C C . ILE A 1 81 ? 2.423 1.962 5.533 1.00 96.94 81 ILE A C 1
ATOM 637 O O . ILE A 1 81 ? 1.940 1.698 6.630 1.00 96.94 81 ILE A O 1
ATOM 641 N N . CYS A 1 82 ? 2.941 1.021 4.748 1.00 96.31 82 CYS A N 1
ATOM 642 C CA . CYS A 1 82 ? 3.001 -0.379 5.133 1.00 96.31 82 CYS A CA 1
ATOM 643 C C . CYS A 1 82 ? 3.981 -0.573 6.304 1.00 96.31 82 CYS A C 1
ATOM 645 O O . CYS A 1 82 ? 5.156 -0.238 6.152 1.00 96.31 82 CYS A O 1
ATOM 647 N N . PRO A 1 83 ? 3.548 -1.187 7.422 1.00 94.75 83 PRO A N 1
ATOM 648 C CA . PRO A 1 83 ? 4.425 -1.431 8.568 1.00 94.75 83 PRO A CA 1
ATOM 649 C C . PRO A 1 83 ? 5.373 -2.624 8.366 1.00 94.75 83 PRO A C 1
ATOM 651 O O . PRO A 1 83 ? 6.347 -2.766 9.093 1.00 94.75 83 PRO A O 1
ATOM 654 N N . ILE A 1 84 ? 5.087 -3.501 7.398 1.00 94.81 84 ILE A N 1
ATOM 655 C CA . ILE A 1 84 ? 5.837 -4.746 7.177 1.00 94.81 84 ILE A CA 1
ATOM 656 C C . ILE A 1 84 ? 6.934 -4.548 6.137 1.00 94.81 84 ILE A C 1
ATOM 658 O O . ILE A 1 84 ? 8.043 -5.026 6.317 1.00 94.81 84 ILE A O 1
ATOM 662 N N . ARG A 1 85 ? 6.638 -3.870 5.024 1.00 94.31 85 ARG A N 1
ATOM 663 C CA . ARG A 1 85 ? 7.558 -3.729 3.894 1.00 94.31 85 ARG A CA 1
ATOM 664 C C . ARG A 1 85 ? 8.533 -2.572 4.139 1.00 94.31 85 ARG A C 1
ATOM 666 O O . ARG A 1 85 ? 8.145 -1.411 4.077 1.00 94.31 85 ARG A O 1
ATOM 673 N N . SER A 1 86 ? 9.811 -2.886 4.332 1.00 93.25 86 SER A N 1
ATOM 674 C CA . SER A 1 86 ? 10.922 -1.921 4.407 1.00 93.25 86 SER A CA 1
ATOM 675 C C . SER A 1 86 ? 12.228 -2.610 3.996 1.00 93.25 86 SER A C 1
ATOM 677 O O . SER A 1 86 ? 12.380 -3.802 4.243 1.00 93.25 86 SER A O 1
ATOM 679 N N . PRO A 1 87 ? 13.219 -1.935 3.393 1.00 90.94 87 PRO A N 1
ATOM 680 C CA . PRO A 1 87 ? 14.541 -2.525 3.223 1.00 90.94 87 PRO A CA 1
ATOM 681 C C . PRO A 1 87 ? 15.170 -2.891 4.568 1.00 90.94 87 PRO A C 1
ATOM 683 O O . PRO A 1 87 ? 15.030 -2.155 5.547 1.00 90.94 87 PRO A O 1
ATOM 686 N N . GLU A 1 88 ? 15.881 -4.014 4.594 1.00 87.44 88 GLU A N 1
ATOM 687 C CA . GLU A 1 88 ? 16.690 -4.417 5.742 1.00 87.44 88 GLU A CA 1
ATOM 688 C C . GLU A 1 88 ? 18.001 -3.607 5.800 1.00 87.44 88 GLU A C 1
ATOM 690 O O . GLU A 1 88 ? 18.472 -3.045 4.804 1.00 87.44 88 GLU A O 1
ATOM 695 N N . GLY A 1 89 ? 18.604 -3.527 6.987 1.00 88.38 89 GLY A N 1
ATOM 696 C CA . GLY A 1 89 ? 19.881 -2.846 7.201 1.00 88.38 89 GLY A CA 1
ATOM 697 C C . GLY A 1 89 ? 19.756 -1.328 7.360 1.00 88.38 89 GLY A C 1
ATOM 698 O O . GLY A 1 89 ? 18.872 -0.822 8.044 1.00 88.38 89 GLY A O 1
ATOM 699 N N . GLN A 1 90 ? 20.677 -0.568 6.760 1.00 86.75 90 GLN A N 1
ATOM 700 C CA . GLN A 1 90 ? 20.835 0.868 7.048 1.00 86.75 90 GLN A CA 1
ATOM 701 C C . GLN A 1 90 ? 19.667 1.754 6.583 1.00 86.75 90 GLN A C 1
ATOM 703 O O . GLN A 1 90 ? 19.524 2.870 7.078 1.00 86.75 90 GLN A O 1
ATOM 708 N N . ASN A 1 91 ? 18.865 1.285 5.622 1.00 89.56 91 ASN A N 1
ATOM 709 C CA . ASN A 1 91 ? 17.741 2.042 5.061 1.00 89.56 91 ASN A CA 1
ATOM 710 C C . ASN A 1 91 ? 16.402 1.738 5.755 1.00 89.56 91 ASN A C 1
ATOM 712 O O . ASN A 1 91 ? 15.374 2.246 5.306 1.00 89.56 91 ASN A O 1
ATOM 716 N N . ILE A 1 92 ? 16.403 0.918 6.811 1.00 90.94 92 ILE A N 1
ATOM 717 C CA . ILE A 1 92 ? 15.186 0.546 7.535 1.00 90.94 92 ILE A CA 1
ATOM 718 C C . ILE A 1 92 ? 14.445 1.788 8.048 1.00 90.94 92 ILE A C 1
ATOM 720 O O . ILE A 1 92 ? 15.062 2.698 8.609 1.00 90.94 92 ILE A O 1
ATOM 724 N N . GLY A 1 93 ? 13.139 1.857 7.783 1.00 89.81 93 GLY A N 1
ATOM 725 C CA . GLY A 1 93 ? 12.274 2.982 8.163 1.00 89.81 93 GLY A CA 1
ATOM 726 C C . GLY A 1 93 ? 12.476 4.275 7.356 1.00 89.81 93 GLY A C 1
ATOM 727 O O . GLY A 1 93 ? 11.630 5.158 7.398 1.00 89.81 93 GLY A O 1
ATOM 728 N N . LEU A 1 94 ? 13.553 4.398 6.570 1.00 92.12 94 LEU A N 1
ATOM 729 C CA . LEU A 1 94 ? 13.797 5.559 5.691 1.00 92.12 94 LEU A CA 1
ATOM 730 C C . LEU A 1 94 ? 13.222 5.378 4.293 1.00 92.12 94 LEU A C 1
ATOM 732 O O . LEU A 1 94 ? 12.959 6.352 3.583 1.00 92.12 94 LEU A O 1
ATOM 736 N N . VAL A 1 95 ? 13.093 4.120 3.893 1.00 93.06 95 VAL A N 1
ATOM 737 C CA . VAL A 1 95 ? 12.435 3.706 2.668 1.00 93.06 95 VAL A CA 1
ATOM 738 C C . VAL A 1 95 ? 11.275 2.823 3.075 1.00 93.06 95 VAL A C 1
ATOM 740 O O . VAL A 1 95 ? 11.469 1.762 3.663 1.00 93.06 95 VAL A O 1
ATOM 743 N N . THR A 1 96 ? 10.075 3.270 2.762 1.00 94.56 96 THR A N 1
ATOM 744 C CA . THR A 1 96 ? 8.833 2.584 3.102 1.00 94.56 96 THR A CA 1
ATOM 745 C C . THR A 1 96 ? 7.964 2.482 1.857 1.00 94.56 96 THR A C 1
ATOM 747 O O . THR A 1 96 ? 8.368 2.891 0.768 1.00 94.56 96 THR A O 1
ATOM 750 N N . TYR A 1 97 ? 6.793 1.871 1.977 1.00 96.00 97 TYR A N 1
ATOM 751 C CA . TYR A 1 97 ? 5.935 1.584 0.833 1.00 96.00 97 TYR A CA 1
ATOM 752 C C . TYR A 1 97 ? 4.494 1.927 1.173 1.00 96.00 97 TYR A C 1
ATOM 754 O O . TYR A 1 97 ? 4.073 1.783 2.321 1.00 96.00 97 TYR A O 1
ATOM 762 N N . LEU A 1 98 ? 3.730 2.374 0.181 1.00 96.94 98 LEU A N 1
ATOM 763 C CA . LEU A 1 98 ? 2.315 2.687 0.364 1.00 96.94 98 LEU A CA 1
ATOM 764 C C . LEU A 1 98 ? 1.494 1.423 0.655 1.00 96.94 98 LEU A C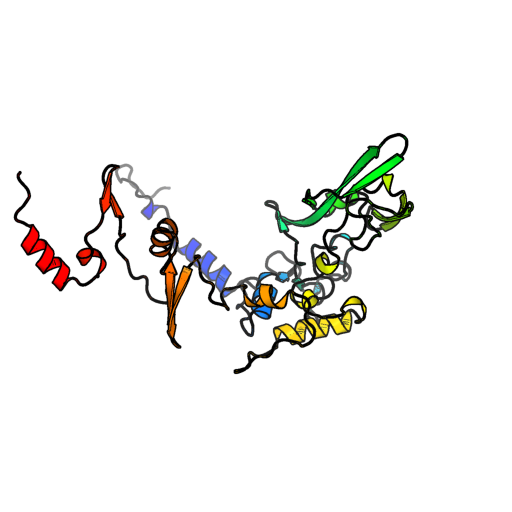 1
ATOM 766 O O . LEU A 1 98 ? 1.706 0.369 0.048 1.00 96.94 98 LEU A O 1
ATOM 770 N N . THR A 1 99 ? 0.502 1.546 1.534 1.00 96.94 99 THR A N 1
ATOM 771 C CA . THR A 1 99 ? -0.536 0.518 1.733 1.00 96.94 99 THR A CA 1
ATOM 772 C C . THR A 1 99 ? -1.463 0.417 0.520 1.00 96.94 99 THR A C 1
ATOM 774 O O . THR A 1 99 ? -1.426 1.272 -0.362 1.00 96.94 99 THR A O 1
ATOM 777 N N . LEU A 1 100 ? -2.305 -0.618 0.440 1.00 93.12 100 LEU A N 1
ATOM 778 C CA . LEU A 1 100 ? -3.151 -0.890 -0.734 1.00 93.12 100 LEU A CA 1
ATOM 779 C C . LEU A 1 100 ? -4.049 0.279 -1.173 1.00 93.12 100 LEU A C 1
ATOM 781 O O . LEU A 1 100 ? -4.057 0.631 -2.353 1.00 93.12 100 LEU A O 1
ATOM 785 N N . TYR A 1 101 ? -4.797 0.879 -0.246 1.00 95.00 101 TYR A N 1
ATOM 786 C CA . TYR A 1 101 ? -5.836 1.861 -0.583 1.00 95.00 101 TYR A CA 1
ATOM 787 C C . TYR A 1 101 ? -5.459 3.313 -0.274 1.00 95.00 101 TYR A C 1
ATOM 789 O O . TYR A 1 101 ? -6.294 4.200 -0.467 1.00 95.00 101 TYR A O 1
ATOM 797 N N . ALA A 1 102 ? -4.221 3.562 0.164 1.00 96.38 102 ALA A N 1
ATOM 798 C CA . ALA A 1 102 ? -3.718 4.910 0.387 1.00 96.38 102 ALA A CA 1
ATOM 799 C C . ALA A 1 102 ? -3.750 5.743 -0.899 1.00 96.38 102 ALA A C 1
ATOM 801 O O . ALA A 1 102 ? -3.403 5.260 -1.984 1.00 96.38 102 ALA A O 1
ATOM 802 N N . ARG A 1 103 ? -4.136 7.012 -0.762 1.00 95.00 103 ARG A N 1
ATOM 803 C CA . ARG A 1 103 ? -4.112 8.006 -1.842 1.00 95.00 103 ARG A CA 1
ATOM 804 C C . ARG A 1 103 ? -3.278 9.210 -1.436 1.00 95.00 103 ARG A C 1
ATOM 806 O O . ARG A 1 103 ? -3.119 9.483 -0.253 1.00 95.00 103 ARG A O 1
ATOM 813 N N . ILE A 1 104 ? -2.746 9.907 -2.433 1.00 96.44 104 ILE A N 1
ATOM 814 C CA . ILE A 1 104 ? -2.049 11.180 -2.251 1.00 96.44 104 ILE A CA 1
ATOM 815 C C . ILE A 1 104 ? -3.005 12.276 -2.707 1.00 96.44 104 ILE A C 1
ATOM 817 O O . ILE A 1 104 ? -3.476 12.242 -3.847 1.00 96.44 104 ILE A O 1
ATOM 821 N N . ASN A 1 105 ? -3.305 13.224 -1.828 1.00 95.12 105 ASN A N 1
ATOM 822 C CA . ASN A 1 105 ? -4.162 14.354 -2.162 1.00 95.12 105 ASN A CA 1
ATOM 823 C C . ASN A 1 105 ? -3.389 15.452 -2.924 1.00 95.12 105 ASN A C 1
ATOM 825 O O . ASN A 1 105 ? -2.161 15.387 -3.016 1.00 95.12 105 ASN A O 1
ATOM 829 N N . PRO A 1 106 ? -4.061 16.479 -3.483 1.00 95.25 106 PRO A N 1
ATOM 830 C CA . PRO A 1 106 ? -3.395 17.526 -4.269 1.00 95.25 106 PRO A CA 1
ATOM 831 C C . PRO A 1 106 ? -2.312 18.312 -3.514 1.00 95.25 106 PRO A C 1
ATOM 833 O O . PRO A 1 106 ? -1.449 18.918 -4.145 1.00 95.25 106 PRO A O 1
ATOM 836 N N . TYR A 1 107 ? -2.350 18.300 -2.180 1.00 94.88 107 TYR A N 1
ATOM 837 C CA . TYR A 1 107 ? -1.371 18.957 -1.315 1.00 94.88 107 TYR A CA 1
ATOM 838 C C . TYR A 1 107 ? -0.194 18.044 -0.935 1.00 94.88 107 TYR A C 1
ATOM 840 O O . TYR A 1 107 ? 0.759 18.504 -0.312 1.00 94.88 107 TYR A O 1
ATOM 848 N N . GLY A 1 108 ? -0.234 16.767 -1.324 1.00 94.06 108 GLY A N 1
ATOM 849 C CA . GLY A 1 108 ? 0.820 15.791 -1.057 1.00 94.06 108 GLY A CA 1
ATOM 850 C C . GLY A 1 108 ? 0.651 14.995 0.241 1.00 94.06 108 GLY A C 1
ATOM 851 O O . GLY A 1 108 ? 1.562 14.251 0.598 1.00 94.06 108 GLY A O 1
ATOM 852 N N . PHE A 1 109 ? -0.484 15.105 0.940 1.00 96.38 109 PHE A N 1
ATOM 853 C CA . PHE A 1 109 ? -0.757 14.296 2.131 1.00 96.38 109 PHE A CA 1
ATOM 854 C C . PHE A 1 109 ? -1.301 12.917 1.766 1.00 96.38 109 PHE A C 1
ATOM 856 O O . PHE A 1 109 ? -2.033 12.752 0.786 1.00 96.38 109 PHE A O 1
ATOM 863 N N . LEU A 1 110 ? -0.947 11.928 2.588 1.00 96.81 110 LEU A N 1
ATOM 864 C CA . LEU A 1 110 ? -1.477 10.576 2.485 1.00 96.81 110 LEU A CA 1
ATOM 865 C C . LEU A 1 110 ? -2.829 10.480 3.188 1.00 96.81 110 LEU A C 1
ATOM 867 O O . LEU A 1 110 ? -2.958 10.803 4.370 1.00 96.81 110 LEU A O 1
ATOM 871 N N . GLU A 1 111 ? -3.814 9.968 2.468 1.00 96.81 111 GLU A N 1
ATOM 872 C CA . GLU A 1 111 ? -5.166 9.761 2.964 1.00 96.81 111 GLU A CA 1
ATOM 873 C C . GLU A 1 111 ? -5.490 8.271 3.039 1.00 96.81 111 GLU A C 1
ATOM 875 O O . GLU A 1 111 ? -5.171 7.501 2.125 1.00 96.81 111 GLU A O 1
ATOM 880 N N . ALA A 1 112 ? -6.144 7.881 4.131 1.00 96.56 112 ALA A N 1
ATOM 881 C CA . ALA A 1 112 ? -6.641 6.530 4.354 1.00 96.56 112 ALA A CA 1
ATOM 882 C C . ALA A 1 112 ? -8.170 6.498 4.205 1.00 96.56 112 ALA A C 1
ATOM 884 O O . ALA A 1 112 ? -8.832 7.469 4.581 1.00 96.56 112 ALA A O 1
ATOM 885 N N . PRO A 1 113 ? -8.740 5.412 3.659 1.00 96.75 113 PRO A N 1
ATOM 886 C CA . PRO A 1 113 ? -10.175 5.315 3.460 1.00 96.75 113 PRO A CA 1
ATOM 887 C C . PRO A 1 113 ? -10.896 4.625 4.622 1.00 96.75 113 PRO A C 1
ATOM 889 O O . PRO A 1 113 ? -10.416 3.635 5.180 1.00 96.75 113 PRO A O 1
ATOM 892 N N . PHE A 1 114 ? -12.100 5.106 4.917 1.00 96.62 114 PHE A N 1
ATOM 893 C CA . PHE A 1 114 ? -12.984 4.565 5.946 1.00 96.62 114 PHE A CA 1
ATOM 894 C C . PHE A 1 114 ? -14.435 4.576 5.466 1.00 96.62 114 PHE A C 1
ATOM 896 O O . PHE A 1 114 ? -14.833 5.460 4.706 1.00 96.62 114 PHE A O 1
ATOM 903 N N . PHE A 1 115 ? -15.237 3.620 5.929 1.00 96.44 115 PHE A N 1
ATOM 904 C CA . PHE A 1 115 ? -16.688 3.701 5.791 1.00 96.44 115 PHE A CA 1
ATOM 905 C C . PHE A 1 115 ? -17.269 4.586 6.882 1.00 96.44 115 PHE A C 1
ATOM 907 O O . PHE A 1 115 ? -16.846 4.542 8.041 1.00 96.44 115 PHE A O 1
ATOM 914 N N . LYS A 1 116 ? -18.285 5.356 6.513 1.00 96.19 116 LYS A N 1
ATOM 915 C CA . LYS A 1 116 ? -19.022 6.187 7.455 1.00 96.19 116 LYS A CA 1
ATOM 916 C C . LYS A 1 116 ? -20.057 5.367 8.215 1.00 96.19 116 LYS A C 1
ATOM 918 O O . LYS A 1 116 ? -20.745 4.515 7.657 1.00 96.19 116 LYS A O 1
ATOM 923 N N . VAL A 1 117 ? -20.185 5.644 9.506 1.00 94.56 117 VAL A N 1
ATOM 924 C CA . VAL A 1 117 ? -21.180 5.025 10.380 1.00 94.56 117 VAL A CA 1
ATOM 925 C C . VAL A 1 117 ? -22.187 6.091 10.783 1.00 94.56 117 VAL A C 1
ATOM 927 O O . VAL A 1 117 ? -21.827 7.170 11.250 1.00 94.56 117 VAL A O 1
ATOM 930 N N . VAL A 1 118 ? -23.469 5.803 10.570 1.00 93.31 118 VAL A N 1
ATOM 931 C CA . VAL A 1 118 ? -24.569 6.711 10.903 1.00 93.31 118 VAL A CA 1
ATOM 932 C C . VAL A 1 118 ? -25.474 6.083 11.951 1.00 93.31 118 VAL A C 1
ATOM 934 O O . VAL A 1 118 ? -25.810 4.900 11.885 1.00 93.31 118 VAL A O 1
ATOM 937 N N . ALA A 1 119 ? -25.895 6.892 12.918 1.00 89.19 119 ALA A N 1
ATOM 938 C CA . ALA A 1 119 ? -26.887 6.484 13.898 1.00 89.19 119 ALA A CA 1
ATOM 939 C C . ALA A 1 119 ? -28.279 6.469 13.249 1.00 89.19 119 ALA A C 1
ATOM 941 O O . ALA A 1 119 ? -28.799 7.506 12.834 1.00 89.19 119 ALA A O 1
ATOM 942 N N . GLU A 1 120 ? -28.901 5.296 13.182 1.00 87.38 120 GLU A N 1
ATOM 943 C CA . GLU A 1 120 ? -30.275 5.120 12.727 1.00 87.38 120 GLU A CA 1
ATOM 944 C C . GLU A 1 120 ? -31.179 4.842 13.933 1.00 87.38 120 GLU A C 1
ATOM 946 O O . GLU A 1 120 ? -31.001 3.867 14.669 1.00 87.38 120 GLU A O 1
ATOM 951 N N . LYS A 1 121 ? -32.168 5.713 14.155 1.00 82.94 121 LYS A N 1
ATOM 952 C CA . LYS A 1 121 ? -33.163 5.535 15.218 1.00 82.94 121 LYS A CA 1
ATOM 953 C C . LYS A 1 121 ? -34.355 4.755 14.680 1.00 82.94 121 LYS A C 1
ATOM 955 O O . LYS A 1 121 ? -35.086 5.253 13.826 1.00 82.94 121 LYS A O 1
ATOM 960 N N . LYS A 1 122 ? -34.593 3.555 15.214 1.00 77.19 122 LYS A N 1
ATOM 961 C CA . LYS A 1 122 ? -35.794 2.758 14.920 1.00 77.19 122 LYS A CA 1
ATOM 962 C C . LYS A 1 122 ? -36.571 2.539 16.220 1.00 77.19 122 LYS A C 1
ATOM 964 O O . LYS A 1 122 ? -36.297 1.613 16.982 1.00 77.19 122 LYS A O 1
ATOM 969 N N . GLY A 1 123 ? -37.521 3.434 16.498 1.00 76.62 123 GLY A N 1
ATOM 970 C CA . GLY A 1 123 ? -38.232 3.490 17.783 1.00 76.62 123 GLY A CA 1
ATOM 971 C C . GLY A 1 123 ? -37.323 3.980 18.919 1.00 76.62 123 GLY A C 1
ATOM 972 O O . GLY A 1 123 ? -36.582 4.940 18.734 1.00 76.62 123 GLY A O 1
ATOM 973 N N . ASN A 1 124 ? -37.341 3.299 20.072 1.00 75.19 124 ASN A N 1
ATOM 974 C CA . ASN A 1 124 ? -36.484 3.612 21.233 1.00 75.19 124 ASN A CA 1
ATOM 975 C C . ASN A 1 124 ? -35.064 3.016 21.155 1.00 75.19 124 ASN A C 1
ATOM 977 O O . ASN A 1 124 ? -34.321 3.104 22.128 1.00 75.19 124 ASN A O 1
ATOM 981 N N . LYS A 1 125 ? -34.683 2.374 20.043 1.00 76.12 125 LYS A N 1
ATOM 982 C CA . LYS A 1 125 ? -33.346 1.787 19.871 1.00 76.12 125 LYS A CA 1
ATOM 983 C C . LYS A 1 125 ? -32.565 2.562 18.811 1.00 76.12 125 LYS A C 1
ATOM 985 O O . LYS A 1 125 ? -33.009 2.655 17.663 1.00 76.12 125 LYS A O 1
ATOM 990 N N . THR A 1 126 ? -31.405 3.086 19.195 1.00 81.88 126 THR A N 1
ATOM 991 C CA . THR A 1 126 ? -30.387 3.589 18.267 1.00 81.88 126 THR A CA 1
ATOM 992 C C . THR A 1 126 ? -29.571 2.397 17.784 1.00 81.88 126 THR A C 1
ATOM 994 O O . THR A 1 126 ? -29.108 1.594 18.591 1.00 81.88 126 THR A O 1
ATOM 997 N N . ARG A 1 127 ? -29.429 2.235 16.470 1.00 86.00 127 ARG A N 1
ATOM 998 C CA . ARG A 1 127 ? -28.519 1.253 15.878 1.00 86.00 127 ARG A CA 1
ATOM 999 C C . ARG A 1 127 ? -27.532 1.969 14.982 1.00 86.00 127 ARG A C 1
ATOM 1001 O O . ARG A 1 127 ? -27.903 2.883 14.251 1.00 86.00 127 ARG A O 1
ATOM 1008 N N . MET A 1 128 ? -26.288 1.528 15.022 1.00 90.25 128 MET A N 1
ATOM 1009 C CA . MET A 1 128 ? -25.229 2.105 14.210 1.00 90.25 128 MET A CA 1
ATOM 1010 C C . MET A 1 128 ? -25.160 1.355 12.892 1.00 90.25 128 MET A C 1
ATOM 1012 O O . MET A 1 128 ? -24.942 0.144 12.871 1.00 90.25 128 MET A O 1
ATOM 1016 N N . LYS A 1 129 ? -25.413 2.075 11.803 1.00 92.00 129 LYS A N 1
ATOM 1017 C CA . LYS A 1 129 ? -25.449 1.553 10.442 1.00 92.00 129 LYS A CA 1
ATOM 1018 C C . LYS A 1 129 ? -24.181 1.960 9.711 1.00 92.00 129 LYS A C 1
ATOM 1020 O O . LYS A 1 129 ? -23.901 3.150 9.581 1.00 92.00 129 LYS A O 1
ATOM 1025 N N . VAL A 1 130 ? -23.451 0.980 9.200 1.00 93.50 130 VAL A N 1
ATOM 1026 C CA . VAL A 1 130 ? -22.337 1.199 8.277 1.00 93.50 130 VAL A CA 1
ATOM 1027 C C . VAL A 1 130 ? -22.920 1.550 6.908 1.00 93.50 130 VAL A C 1
ATOM 1029 O O . VAL A 1 130 ? -23.788 0.837 6.401 1.00 93.50 130 VAL A O 1
ATOM 1032 N N . THR A 1 131 ? -22.496 2.673 6.334 1.00 93.81 131 THR A N 1
ATOM 1033 C CA . THR A 1 131 ? -22.901 3.096 4.990 1.00 93.81 131 THR A CA 1
ATOM 1034 C C . THR A 1 131 ? -21.845 2.707 3.958 1.00 93.81 131 THR A C 1
ATOM 1036 O O . THR A 1 131 ? -20.678 2.513 4.287 1.00 93.81 131 THR A O 1
ATOM 1039 N N . ASP A 1 132 ? -22.245 2.661 2.687 1.00 92.25 132 ASP A N 1
ATOM 1040 C CA . ASP A 1 132 ? -21.323 2.448 1.561 1.00 92.25 132 ASP A CA 1
ATOM 1041 C C . ASP A 1 132 ? -20.543 3.730 1.181 1.00 92.25 132 ASP A C 1
ATOM 1043 O O . ASP A 1 132 ? -19.806 3.754 0.194 1.00 92.25 132 ASP A O 1
ATOM 1047 N N . GLU A 1 133 ? -20.714 4.824 1.937 1.00 95.62 133 GLU A N 1
ATOM 1048 C CA . GLU A 1 133 ? -20.008 6.089 1.719 1.00 95.62 133 GLU A CA 1
ATOM 1049 C C . GLU A 1 133 ? -18.569 5.965 2.239 1.00 95.62 133 GLU A C 1
ATOM 1051 O O . GLU A 1 133 ? -18.344 5.808 3.442 1.00 95.62 133 GLU A O 1
ATOM 1056 N N . ILE A 1 134 ? -17.598 6.046 1.324 1.00 95.88 134 ILE A N 1
ATOM 1057 C CA . ILE A 1 134 ? -16.169 6.011 1.647 1.00 95.88 134 ILE A CA 1
ATOM 1058 C C . ILE A 1 134 ? -15.645 7.437 1.796 1.00 95.88 134 ILE A C 1
ATOM 1060 O O . ILE A 1 134 ? -15.707 8.228 0.853 1.00 95.88 134 ILE A O 1
ATOM 1064 N N . VAL A 1 135 ? -15.063 7.730 2.956 1.00 96.25 135 VAL A N 1
ATOM 1065 C CA . VAL A 1 135 ? -14.400 9.001 3.255 1.00 96.25 135 VAL A CA 1
ATOM 1066 C C . VAL A 1 135 ? -12.895 8.770 3.328 1.00 96.25 135 VAL A C 1
ATOM 1068 O O . VAL A 1 135 ? -12.434 7.828 3.971 1.00 96.25 135 VAL A O 1
ATOM 1071 N N . TYR A 1 136 ? -12.132 9.624 2.651 1.00 96.81 136 TYR A N 1
ATOM 1072 C CA . TYR A 1 136 ? -10.673 9.654 2.722 1.00 96.81 136 TYR A CA 1
ATOM 1073 C C . TYR A 1 136 ? -10.245 10.720 3.726 1.00 96.81 136 TYR A C 1
ATOM 1075 O O . TYR A 1 136 ? -10.675 11.864 3.607 1.00 96.81 136 TYR A O 1
ATOM 1083 N N . LEU A 1 137 ? -9.428 10.341 4.710 1.00 96.31 137 LEU A N 1
ATOM 1084 C CA . LEU A 1 137 ? -8.983 11.241 5.774 1.00 96.31 137 LEU A CA 1
ATOM 1085 C C . LEU A 1 137 ? -7.463 11.340 5.846 1.00 96.31 137 LEU A C 1
ATOM 1087 O O . LEU A 1 137 ? -6.744 10.332 5.771 1.00 96.31 137 LEU A O 1
ATOM 1091 N N . THR A 1 138 ? -6.984 12.564 6.052 1.00 96.75 138 THR A N 1
ATOM 1092 C CA . THR A 1 138 ? -5.590 12.834 6.409 1.00 96.75 138 THR A CA 1
ATOM 1093 C C . THR A 1 138 ? -5.298 12.340 7.829 1.00 96.75 138 THR A C 1
ATOM 1095 O O . THR A 1 138 ? -6.206 11.943 8.558 1.00 96.75 138 THR A O 1
ATOM 1098 N N . ALA A 1 139 ? -4.020 12.291 8.207 1.00 94.81 139 ALA A N 1
ATOM 1099 C CA . ALA A 1 139 ? -3.627 11.848 9.544 1.00 94.81 139 ALA A CA 1
ATOM 1100 C C . ALA A 1 139 ? -4.189 12.749 10.651 1.00 94.81 139 ALA A C 1
ATOM 1102 O O . ALA A 1 139 ? -4.607 12.230 11.678 1.00 94.81 139 ALA A O 1
ATOM 1103 N N . ASP A 1 140 ? -4.211 14.062 10.418 1.00 94.19 140 ASP A N 1
ATOM 1104 C CA . ASP A 1 140 ? -4.664 15.047 11.401 1.00 94.19 140 ASP A CA 1
ATOM 1105 C C . ASP A 1 140 ? -6.184 14.966 11.587 1.00 94.19 140 ASP A C 1
ATOM 1107 O O . ASP A 1 140 ? -6.665 14.849 12.711 1.00 94.19 140 ASP A O 1
ATOM 1111 N N . ASP A 1 141 ? -6.939 14.912 10.481 1.00 94.44 141 ASP A N 1
ATOM 1112 C CA . ASP A 1 141 ? -8.403 14.797 10.533 1.00 94.44 141 ASP A CA 1
ATOM 1113 C C . ASP A 1 141 ? -8.852 13.472 11.168 1.00 94.44 141 ASP A C 1
ATOM 1115 O O . ASP A 1 141 ? -9.901 13.410 11.802 1.00 94.44 141 ASP A O 1
ATOM 1119 N N . GLU A 1 142 ? -8.074 12.396 10.999 1.00 94.56 142 GLU A N 1
ATOM 1120 C CA . GLU A 1 142 ? -8.371 11.087 11.590 1.00 94.56 142 GLU A CA 1
ATOM 1121 C C . GLU A 1 142 ? -8.442 11.145 13.124 1.00 94.56 142 GLU A C 1
ATOM 1123 O O . GLU A 1 142 ? -9.233 10.418 13.728 1.00 94.56 142 GLU A O 1
ATOM 1128 N N . GLU A 1 143 ? -7.643 12.002 13.768 1.00 93.44 143 GLU A N 1
ATOM 1129 C CA . GLU A 1 143 ? -7.552 12.055 15.230 1.00 93.44 143 GLU A CA 1
ATOM 1130 C C . GLU A 1 143 ? -8.841 12.529 15.910 1.00 93.44 143 GLU A C 1
ATOM 1132 O O . GLU A 1 143 ? -9.070 12.182 17.074 1.00 93.44 143 GLU A O 1
ATOM 1137 N N . ASP A 1 144 ? -9.688 13.272 15.196 1.00 94.56 144 ASP A N 1
ATOM 1138 C CA . ASP A 1 144 ? -10.941 13.821 15.717 1.00 94.56 144 ASP A CA 1
ATOM 1139 C C . ASP A 1 144 ? -12.092 12.806 15.739 1.00 94.56 144 ASP A C 1
ATOM 1141 O O . ASP A 1 144 ? -13.075 13.007 16.457 1.00 94.56 144 ASP A O 1
ATOM 1145 N N . TYR A 1 145 ? -11.966 11.691 15.015 1.00 95.50 145 TYR A N 1
ATOM 1146 C CA . TYR A 1 145 ? -13.014 10.676 14.916 1.00 95.50 145 TYR A CA 1
ATOM 1147 C C . TYR A 1 145 ? -12.749 9.468 15.820 1.00 95.50 145 TYR A C 1
ATOM 1149 O O . TYR A 1 145 ? -11.613 9.150 16.182 1.00 95.50 145 TYR A O 1
ATOM 1157 N N . PHE A 1 146 ? -13.823 8.762 16.177 1.00 96.06 146 PHE A N 1
ATOM 1158 C CA . PHE A 1 146 ? -13.745 7.424 16.767 1.00 96.06 146 PHE A CA 1
ATOM 1159 C C . PHE A 1 146 ? -13.875 6.380 15.662 1.00 96.06 146 PHE A C 1
ATOM 1161 O O . PHE A 1 146 ? -14.941 6.243 15.047 1.00 96.06 146 PHE A O 1
ATOM 1168 N N . ILE A 1 147 ? -12.785 5.651 15.419 1.00 95.50 147 ILE A N 1
ATOM 1169 C CA . ILE A 1 147 ? -12.674 4.702 14.308 1.00 95.50 147 ILE A CA 1
ATOM 1170 C C . ILE A 1 147 ? -12.540 3.287 14.850 1.00 95.50 147 ILE A C 1
ATOM 1172 O O . ILE A 1 147 ? -11.639 3.018 15.641 1.00 95.50 147 ILE A O 1
ATOM 1176 N N . THR A 1 148 ? -13.404 2.371 14.422 1.00 95.12 148 THR A N 1
ATOM 1177 C CA . THR A 1 148 ? -13.280 0.948 14.770 1.00 95.12 148 THR A CA 1
ATOM 1178 C C . THR A 1 148 ? -12.681 0.123 13.628 1.00 95.12 148 THR A C 1
ATOM 1180 O O . THR A 1 148 ? -12.588 0.575 12.485 1.00 95.12 148 THR A O 1
ATOM 1183 N N . HIS A 1 149 ? -12.252 -1.095 13.946 1.00 92.94 149 HIS A N 1
ATOM 1184 C CA . HIS A 1 149 ? -11.622 -2.005 12.996 1.00 92.94 149 HIS A CA 1
ATOM 1185 C C . HIS A 1 149 ? -12.654 -2.752 12.139 1.00 92.94 149 HIS A C 1
ATOM 1187 O O . HIS A 1 149 ? -13.839 -2.824 12.463 1.00 92.94 149 HIS A O 1
ATOM 1193 N N . ALA A 1 150 ? -12.207 -3.331 11.025 1.00 91.81 150 ALA A N 1
ATOM 1194 C CA . ALA A 1 150 ? -13.115 -3.933 10.050 1.00 91.81 150 ALA A CA 1
ATOM 1195 C C . ALA A 1 150 ? -13.786 -5.231 10.549 1.00 91.81 150 ALA A C 1
ATOM 1197 O O . ALA A 1 150 ? -14.905 -5.510 10.122 1.00 91.81 150 ALA A O 1
ATOM 1198 N N . ASP A 1 151 ? -13.136 -5.976 11.450 1.00 89.94 151 ASP A N 1
ATOM 1199 C CA . ASP A 1 151 ? -13.514 -7.336 11.891 1.00 89.94 151 ASP A CA 1
ATOM 1200 C C . ASP A 1 151 ? -14.519 -7.382 13.063 1.00 89.94 151 ASP A C 1
ATOM 1202 O O . ASP A 1 151 ? -14.757 -8.426 13.660 1.00 89.94 151 ASP A O 1
ATOM 1206 N N . VAL A 1 152 ? -15.128 -6.245 13.410 1.00 90.44 152 VAL A N 1
ATOM 1207 C CA . VAL A 1 152 ? -16.191 -6.184 14.430 1.00 90.44 152 VAL A CA 1
ATOM 1208 C C . VAL A 1 152 ? -17.422 -7.002 14.029 1.00 90.44 152 VAL A C 1
ATOM 1210 O O . VAL A 1 152 ? -17.753 -7.100 12.845 1.00 90.44 152 VAL A O 1
ATOM 1213 N N . SER A 1 153 ? -18.162 -7.516 15.015 1.00 89.25 153 SER A N 1
ATOM 1214 C CA . SER A 1 153 ? -19.403 -8.265 14.786 1.00 89.25 153 SER A CA 1
ATOM 1215 C C . SER A 1 153 ? -20.481 -7.385 14.136 1.00 89.25 153 SER A C 1
ATOM 1217 O O . SER A 1 153 ? -20.885 -6.354 14.689 1.00 89.25 153 SER A O 1
ATOM 1219 N N . ARG A 1 154 ? -20.988 -7.803 12.967 1.00 87.19 154 ARG A N 1
ATOM 1220 C CA . ARG A 1 154 ? -22.039 -7.091 12.216 1.00 87.19 154 ARG A CA 1
ATOM 1221 C C . ARG A 1 154 ? -23.228 -7.998 11.899 1.00 87.19 154 ARG A C 1
ATOM 1223 O O . ARG A 1 154 ? -23.049 -9.137 11.480 1.00 87.19 154 ARG A O 1
ATOM 1230 N N . ASP A 1 155 ? -24.437 -7.458 12.038 1.00 86.56 155 ASP A N 1
ATOM 1231 C CA . ASP A 1 155 ? -25.693 -8.053 11.566 1.00 86.56 155 ASP A CA 1
ATOM 1232 C C . ASP A 1 155 ? -26.101 -7.340 10.271 1.00 86.56 155 ASP A C 1
ATOM 1234 O O . ASP A 1 155 ? -26.715 -6.264 10.272 1.00 86.56 155 ASP A O 1
ATOM 1238 N N . GLY A 1 156 ? -25.633 -7.882 9.144 1.00 86.50 156 GLY A N 1
ATOM 1239 C CA . GLY A 1 156 ? -25.695 -7.220 7.845 1.00 86.50 156 GLY A CA 1
ATOM 1240 C C . GLY A 1 156 ? -24.896 -5.914 7.847 1.00 86.50 156 GLY A C 1
ATOM 1241 O O . GLY A 1 156 ? -23.669 -5.923 7.850 1.00 86.50 156 GLY A O 1
ATOM 1242 N N . ILE A 1 157 ? -25.604 -4.784 7.846 1.00 88.25 157 ILE A N 1
ATOM 1243 C CA . ILE A 1 157 ? -25.016 -3.433 7.830 1.00 88.25 157 ILE A CA 1
ATOM 1244 C C . ILE A 1 157 ? -24.958 -2.779 9.217 1.00 88.25 157 ILE A C 1
ATOM 1246 O O . ILE A 1 157 ? -24.480 -1.653 9.338 1.00 88.25 157 ILE A O 1
ATOM 1250 N N . TYR A 1 158 ? -25.472 -3.440 10.256 1.00 90.25 158 TYR A N 1
ATOM 1251 C CA . TYR A 1 158 ? -25.567 -2.874 11.600 1.00 90.25 158 TYR A CA 1
ATOM 1252 C C . TYR A 1 158 ? -24.499 -3.441 12.533 1.00 90.25 158 TYR A C 1
ATOM 1254 O O . TYR A 1 158 ? -24.215 -4.637 12.504 1.00 90.25 158 TYR A O 1
ATOM 1262 N N . LEU A 1 159 ? -23.950 -2.588 13.396 1.00 89.75 159 LEU A N 1
ATOM 1263 C CA . LEU A 1 159 ? -23.075 -3.012 14.491 1.00 89.75 159 LEU A CA 1
ATOM 1264 C C . LEU A 1 159 ? -23.912 -3.691 15.587 1.00 89.75 159 LEU A C 1
ATOM 1266 O O . LEU A 1 159 ? -24.987 -3.193 15.939 1.00 89.75 159 LEU A O 1
ATOM 1270 N N . VAL A 1 160 ? -23.436 -4.833 16.090 1.00 88.81 160 VAL A N 1
ATOM 1271 C CA . VAL A 1 160 ? -24.173 -5.663 17.065 1.00 88.81 160 VAL A CA 1
ATOM 1272 C C . VAL A 1 160 ? -23.722 -5.400 18.496 1.00 88.81 160 VAL A C 1
ATOM 1274 O O . VAL A 1 160 ? -24.559 -5.317 19.396 1.00 88.81 160 VAL A O 1
ATOM 1277 N N . ASP A 1 161 ? -22.413 -5.274 18.700 1.00 88.62 161 ASP A N 1
ATOM 1278 C CA . ASP A 1 161 ? -21.822 -5.173 20.030 1.00 88.62 161 ASP A CA 1
ATOM 1279 C C . ASP A 1 161 ? -22.052 -3.783 20.635 1.00 88.62 161 ASP A C 1
ATOM 1281 O O . ASP A 1 161 ? -21.985 -2.770 19.942 1.00 88.62 161 ASP A O 1
ATOM 1285 N N . ASN A 1 162 ? -22.314 -3.729 21.944 1.00 87.81 162 ASN A N 1
ATOM 1286 C CA . ASN A 1 162 ? -22.530 -2.463 22.654 1.00 87.81 162 ASN A CA 1
ATOM 1287 C C . ASN A 1 162 ? -21.218 -1.713 22.915 1.00 87.81 162 ASN A C 1
ATOM 1289 O O . ASN A 1 162 ? -21.204 -0.485 22.894 1.00 87.81 162 ASN A O 1
ATOM 1293 N N . TRP A 1 163 ? -20.140 -2.455 23.170 1.00 92.25 163 TRP A N 1
ATOM 1294 C CA . TRP A 1 163 ? -18.803 -1.935 23.437 1.00 92.25 163 TRP A CA 1
ATOM 1295 C C . TRP A 1 163 ? -17.899 -2.373 22.300 1.00 92.25 163 TRP A C 1
ATOM 1297 O O . TRP A 1 163 ? -17.817 -3.564 22.001 1.00 92.25 163 TRP A O 1
ATOM 1307 N N . LEU A 1 164 ? -17.250 -1.410 21.656 1.00 93.31 164 LEU A N 1
ATOM 1308 C CA . LEU A 1 164 ? -16.386 -1.658 20.515 1.00 93.31 164 LEU A CA 1
ATOM 1309 C C . LEU A 1 164 ? -15.001 -1.058 20.763 1.00 93.31 164 LEU A C 1
ATOM 1311 O O . LEU A 1 164 ? -14.893 0.057 21.287 1.00 93.31 164 LEU A O 1
ATOM 1315 N N . PRO A 1 165 ? -13.930 -1.756 20.352 1.00 94.44 165 PRO A N 1
ATOM 1316 C CA . PRO A 1 165 ? -12.604 -1.170 20.348 1.00 94.44 165 PRO A CA 1
ATOM 1317 C C . PRO A 1 165 ? -12.550 -0.072 19.284 1.00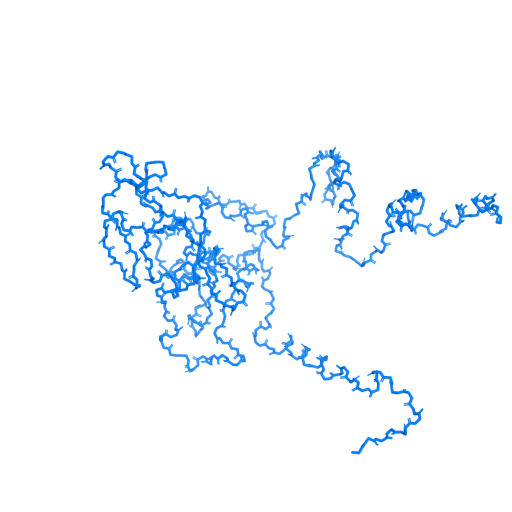 94.44 165 PRO A C 1
ATOM 1319 O O . PRO A 1 165 ? -12.945 -0.274 18.133 1.00 94.44 165 PRO A O 1
ATOM 1322 N N . ALA A 1 166 ? -12.038 1.089 19.660 1.00 95.12 166 ALA A N 1
ATOM 1323 C CA . ALA A 1 166 ? -11.869 2.233 18.787 1.00 95.12 166 ALA A CA 1
ATOM 1324 C C . ALA A 1 166 ? -10.472 2.832 18.931 1.00 95.12 166 ALA A C 1
ATOM 1326 O O . ALA A 1 166 ? -9.870 2.839 20.008 1.00 95.12 166 ALA A O 1
ATOM 1327 N N . ARG A 1 167 ? -9.973 3.383 17.827 1.00 94.44 167 ARG A N 1
ATOM 1328 C CA . ARG A 1 167 ? -8.840 4.293 17.819 1.00 94.44 167 ARG A CA 1
ATOM 1329 C C . ARG A 1 167 ? -9.356 5.724 17.889 1.00 94.44 167 ARG A C 1
ATOM 1331 O O . ARG A 1 167 ? -10.224 6.110 17.109 1.00 94.44 167 ARG A O 1
ATOM 1338 N N . HIS A 1 168 ? -8.790 6.495 18.809 1.00 94.69 168 HIS A N 1
ATOM 1339 C CA . HIS A 1 168 ? -9.011 7.933 18.915 1.00 94.69 168 HIS A CA 1
ATOM 1340 C C . HIS A 1 168 ? -7.726 8.607 19.405 1.00 94.69 168 HIS A C 1
ATOM 1342 O O . HIS A 1 168 ? -7.120 8.140 20.375 1.00 94.69 168 HIS A O 1
ATOM 1348 N N . ARG A 1 169 ? -7.278 9.674 18.726 1.00 92.44 169 ARG A N 1
ATOM 1349 C CA . ARG A 1 169 ? -6.031 10.406 19.049 1.00 92.44 169 ARG A CA 1
ATOM 1350 C C . ARG A 1 169 ? -4.816 9.495 19.274 1.00 92.44 169 ARG A C 1
ATOM 1352 O O . ARG A 1 169 ? -4.118 9.580 20.286 1.00 92.44 169 ARG A O 1
ATOM 1359 N N . GLY A 1 170 ? -4.634 8.526 18.375 1.00 87.75 170 GLY A N 1
ATOM 1360 C CA . GLY A 1 170 ? -3.529 7.564 18.424 1.00 87.75 170 GLY A CA 1
ATOM 1361 C C . GLY A 1 170 ? -3.594 6.519 19.549 1.00 87.75 170 GLY A C 1
ATOM 1362 O O . GLY A 1 170 ? -2.671 5.716 19.663 1.00 87.75 170 GLY A O 1
ATOM 1363 N N . LYS A 1 171 ? -4.656 6.485 20.364 1.00 90.88 171 LYS A N 1
ATOM 1364 C CA . LYS A 1 171 ? -4.838 5.502 21.444 1.00 90.88 171 LYS A CA 1
ATOM 1365 C C . LYS A 1 171 ? -5.925 4.495 21.099 1.00 90.88 171 LYS A C 1
ATOM 1367 O O . LYS A 1 171 ? -6.920 4.849 20.472 1.00 90.88 171 LYS A O 1
ATOM 1372 N N . PHE A 1 172 ? -5.741 3.261 21.559 1.00 92.31 172 PHE A N 1
ATOM 1373 C CA . PHE A 1 172 ? -6.764 2.220 21.521 1.00 92.31 172 PHE A CA 1
ATOM 1374 C C . PHE A 1 172 ? -7.563 2.257 22.823 1.00 92.31 172 PHE A C 1
ATOM 1376 O O . PHE A 1 172 ? -6.987 2.163 23.907 1.00 92.31 172 PHE A O 1
ATOM 1383 N N . ILE A 1 173 ? -8.873 2.441 22.706 1.00 94.81 173 ILE A N 1
ATOM 1384 C CA . ILE A 1 173 ? -9.819 2.546 23.818 1.00 94.81 173 ILE A CA 1
ATOM 1385 C C . ILE A 1 173 ? -11.084 1.756 23.486 1.00 94.81 173 ILE A C 1
ATOM 1387 O O . ILE A 1 173 ? -11.403 1.559 22.318 1.00 94.81 173 ILE A O 1
ATOM 1391 N N . GLU A 1 174 ? -11.827 1.328 24.497 1.00 94.75 174 GLU A N 1
ATOM 1392 C CA . GLU A 1 174 ? -13.167 0.771 24.304 1.00 94.75 174 GLU A CA 1
ATOM 1393 C C . GLU A 1 174 ? -14.206 1.873 24.494 1.00 94.75 174 GLU A C 1
ATOM 1395 O O . GLU A 1 174 ? -14.145 2.646 25.454 1.00 94.75 174 GLU A O 1
ATOM 1400 N N . VAL A 1 175 ? -15.144 1.972 23.556 1.00 94.38 175 VAL A N 1
ATOM 1401 C CA . VAL A 1 175 ? -16.204 2.983 23.570 1.00 94.38 175 VAL A CA 1
ATOM 1402 C C . VAL A 1 175 ? -17.548 2.353 23.241 1.00 94.38 175 VAL A C 1
ATOM 1404 O O . VAL A 1 175 ? -17.623 1.301 22.607 1.00 94.38 175 VAL A O 1
ATOM 1407 N N . ASP A 1 176 ? -18.620 3.027 23.649 1.00 93.62 176 ASP A N 1
ATOM 1408 C CA . ASP A 1 176 ? -19.971 2.661 23.239 1.00 93.62 176 ASP A CA 1
ATOM 1409 C C . ASP A 1 176 ? -20.096 2.699 21.713 1.00 93.62 176 ASP A C 1
ATOM 1411 O O . ASP A 1 176 ? -19.611 3.635 21.067 1.00 93.62 176 ASP A O 1
ATOM 1415 N N . ALA A 1 177 ? -20.814 1.736 21.138 1.00 91.62 177 ALA A N 1
ATOM 1416 C CA . ALA A 1 177 ? -21.037 1.666 19.697 1.00 91.62 177 ALA A CA 1
ATOM 1417 C C . ALA A 1 177 ? -21.628 2.965 19.133 1.00 91.62 177 ALA A C 1
ATOM 1419 O O . ALA A 1 177 ? -21.260 3.379 18.037 1.00 91.62 177 ALA A O 1
ATOM 1420 N N . GLU A 1 178 ? -22.474 3.659 19.902 1.00 91.38 178 GLU A N 1
ATOM 1421 C CA . GLU A 1 178 ? -23.084 4.938 19.512 1.00 91.38 178 GLU A CA 1
ATOM 1422 C C . GLU A 1 178 ? -22.071 6.065 19.248 1.00 91.38 178 GLU A C 1
ATOM 1424 O O . GLU A 1 178 ? -22.391 7.021 18.542 1.00 91.38 178 GLU A O 1
ATOM 1429 N N . LYS A 1 179 ? -20.852 5.969 19.793 1.00 92.56 179 LYS A N 1
ATOM 1430 C CA . LYS A 1 179 ? -19.782 6.953 19.570 1.00 92.56 179 LYS A CA 1
ATOM 1431 C C . LYS A 1 179 ? -18.985 6.687 18.296 1.00 92.56 179 LYS A C 1
ATOM 1433 O O . LYS A 1 179 ? -18.266 7.578 17.854 1.00 92.56 179 LYS A O 1
ATOM 1438 N N . ILE A 1 180 ? -19.086 5.492 17.711 1.00 94.62 180 ILE A N 1
ATOM 1439 C CA . ILE A 1 180 ? -18.331 5.122 16.510 1.00 94.62 180 ILE A CA 1
ATOM 1440 C C . ILE A 1 180 ? -18.838 5.920 15.313 1.00 94.62 180 ILE A C 1
ATOM 1442 O O . ILE A 1 180 ? -20.012 5.862 14.960 1.00 94.62 180 ILE A O 1
ATOM 1446 N N . GLN A 1 181 ? -17.937 6.642 14.656 1.00 95.12 181 GLN A N 1
ATOM 1447 C CA . GLN A 1 181 ? -18.274 7.470 13.494 1.00 95.12 181 GLN A CA 1
ATOM 1448 C C . GLN A 1 181 ? -17.767 6.861 12.192 1.00 95.12 181 GLN A C 1
ATOM 1450 O O . GLN A 1 181 ? -18.363 7.074 11.137 1.00 95.12 181 GLN A O 1
ATOM 1455 N N . LEU A 1 182 ? -16.668 6.113 12.261 1.00 96.25 182 LEU A N 1
ATOM 1456 C CA . LEU A 1 182 ? -15.998 5.540 11.104 1.00 96.25 182 LEU A CA 1
ATOM 1457 C C . LEU A 1 182 ? -15.568 4.104 11.387 1.00 96.25 182 LEU A C 1
ATOM 1459 O O . LEU A 1 182 ? -15.369 3.700 12.535 1.00 96.25 182 LEU A O 1
ATOM 1463 N N . ILE A 1 183 ? -15.398 3.339 10.319 1.00 95.56 183 ILE A N 1
ATOM 1464 C CA . ILE A 1 183 ? -14.934 1.960 10.385 1.00 95.56 183 ILE A CA 1
ATOM 1465 C C . ILE A 1 183 ? -13.984 1.657 9.230 1.00 95.56 183 ILE A C 1
ATOM 1467 O O . ILE A 1 183 ? -14.174 2.141 8.112 1.00 95.56 183 ILE A O 1
ATOM 1471 N N . ASP A 1 184 ? -12.953 0.857 9.495 1.00 95.50 184 ASP A N 1
ATOM 1472 C CA . ASP A 1 184 ? -12.056 0.364 8.449 1.00 95.50 184 ASP A CA 1
ATOM 1473 C C . ASP A 1 184 ? -12.832 -0.388 7.353 1.00 95.50 184 ASP A C 1
ATOM 1475 O O . ASP A 1 184 ? -13.833 -1.066 7.617 1.00 95.50 184 ASP A O 1
ATOM 1479 N N . ILE A 1 185 ? -12.343 -0.311 6.111 1.00 94.00 185 ILE A N 1
ATOM 1480 C CA . ILE A 1 185 ? -13.009 -0.958 4.974 1.00 94.00 185 ILE A CA 1
ATOM 1481 C C . ILE A 1 185 ? -12.752 -2.461 4.991 1.00 94.00 185 ILE A C 1
ATOM 1483 O O . ILE A 1 185 ? -13.686 -3.260 4.969 1.00 94.00 185 ILE A O 1
ATOM 1487 N N . ILE A 1 186 ? -11.476 -2.853 5.004 1.00 93.25 186 ILE A N 1
ATOM 1488 C CA . ILE A 1 186 ? -11.037 -4.254 4.958 1.00 93.25 186 ILE A CA 1
ATOM 1489 C C . ILE A 1 186 ? -9.793 -4.395 5.840 1.00 93.25 186 ILE A C 1
ATOM 1491 O O . ILE A 1 186 ? -8.913 -3.543 5.736 1.00 93.25 186 ILE A O 1
ATOM 1495 N N . PRO A 1 187 ? -9.614 -5.489 6.605 1.00 91.56 187 PRO A N 1
ATOM 1496 C CA . PRO A 1 187 ? -8.431 -5.675 7.459 1.00 91.56 187 PRO A CA 1
ATOM 1497 C C . PRO A 1 187 ? -7.085 -5.534 6.723 1.00 91.56 187 PRO A C 1
ATOM 1499 O O . PRO A 1 187 ? -6.103 -5.031 7.262 1.00 91.56 187 PRO A O 1
ATOM 1502 N N . ARG A 1 188 ? -7.035 -5.926 5.444 1.00 92.50 188 ARG A N 1
ATOM 1503 C CA . ARG A 1 188 ? -5.825 -5.870 4.609 1.00 92.50 188 ARG A CA 1
ATOM 1504 C C . ARG A 1 188 ? -5.421 -4.452 4.186 1.00 92.50 188 ARG A C 1
ATOM 1506 O O . ARG A 1 188 ? -4.327 -4.274 3.662 1.00 92.50 188 ARG A O 1
ATOM 1513 N N . GLN A 1 189 ? -6.254 -3.433 4.410 1.00 94.31 189 GLN A N 1
ATOM 1514 C CA . GLN A 1 189 ? -5.931 -2.056 4.019 1.00 94.31 189 GLN A CA 1
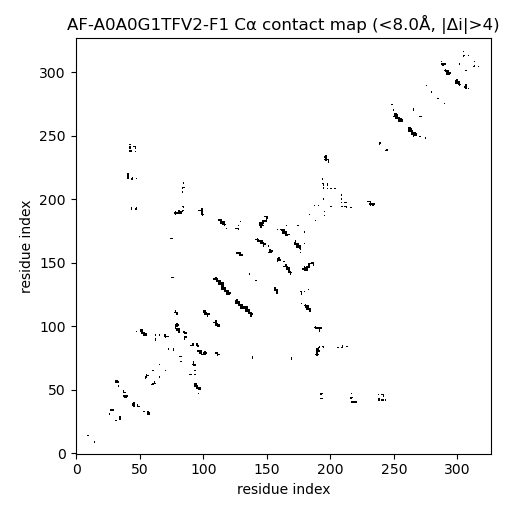ATOM 1515 C C . GLN A 1 189 ? -4.704 -1.475 4.736 1.00 94.31 189 GLN A C 1
ATOM 1517 O O . GLN A 1 189 ? -4.111 -0.515 4.254 1.00 94.31 189 GLN A O 1
ATOM 1522 N N . VAL A 1 190 ? -4.301 -2.087 5.853 1.00 94.06 190 VAL A N 1
ATOM 1523 C CA . VAL A 1 190 ? -3.152 -1.687 6.676 1.00 94.06 190 VAL A CA 1
ATOM 1524 C C . VAL A 1 190 ? -1.813 -2.101 6.053 1.00 94.06 190 VAL A C 1
ATOM 1526 O O . VAL A 1 190 ? -0.770 -1.551 6.399 1.00 94.06 190 VAL A O 1
ATOM 1529 N N . VAL A 1 191 ? -1.808 -3.060 5.123 1.00 95.69 191 VAL A N 1
ATOM 1530 C CA . VAL A 1 191 ? -0.578 -3.606 4.533 1.00 95.69 191 VAL A CA 1
ATOM 1531 C C . VAL A 1 191 ? -0.383 -3.161 3.081 1.00 95.69 191 VAL A C 1
ATOM 1533 O O . VAL A 1 191 ? -1.308 -2.699 2.413 1.00 95.69 191 VAL A O 1
ATOM 1536 N N . GLY A 1 192 ? 0.856 -3.249 2.596 1.00 95.06 192 GLY A N 1
ATOM 1537 C CA . GLY A 1 192 ? 1.233 -2.966 1.209 1.00 95.06 192 GLY A CA 1
ATOM 1538 C C . GLY A 1 192 ? 1.038 -4.173 0.294 1.00 95.06 192 GLY A C 1
ATOM 1539 O O . GLY A 1 192 ? 0.719 -5.270 0.753 1.00 95.06 192 GLY A O 1
ATOM 1540 N N . THR A 1 193 ? 1.266 -3.981 -1.006 1.00 94.88 193 THR A N 1
ATOM 1541 C CA . THR A 1 193 ? 0.990 -4.985 -2.047 1.00 94.88 193 THR A CA 1
ATOM 1542 C C . THR A 1 193 ? 1.687 -6.325 -1.795 1.00 94.88 193 THR A C 1
ATOM 1544 O O . THR A 1 193 ? 1.023 -7.357 -1.809 1.00 94.88 193 THR A O 1
ATOM 1547 N N . SER A 1 194 ? 2.985 -6.342 -1.489 1.00 95.31 194 SER A N 1
ATOM 1548 C CA . SER A 1 194 ? 3.721 -7.602 -1.280 1.00 95.31 194 SER A CA 1
ATOM 1549 C C . SER A 1 194 ? 3.283 -8.338 -0.010 1.00 95.31 194 SER A C 1
ATOM 1551 O O . SER A 1 194 ? 3.073 -9.546 -0.020 1.00 95.31 194 SER A O 1
ATOM 1553 N N . ALA A 1 195 ? 3.056 -7.613 1.089 1.00 95.94 195 ALA A N 1
ATOM 1554 C CA . ALA A 1 195 ? 2.533 -8.213 2.321 1.00 95.94 195 ALA A CA 1
ATOM 1555 C C . ALA A 1 195 ? 1.108 -8.764 2.128 1.00 95.94 195 ALA A C 1
ATOM 1557 O O . ALA A 1 195 ? 0.747 -9.782 2.706 1.00 95.94 195 ALA A O 1
ATOM 1558 N N . SER A 1 196 ? 0.313 -8.136 1.257 1.00 95.56 196 SER A N 1
ATOM 1559 C CA . SER A 1 196 ? -1.055 -8.554 0.933 1.00 95.56 196 SER A CA 1
ATOM 1560 C C . SER A 1 196 ? -1.154 -9.922 0.231 1.00 95.56 196 SER A C 1
ATOM 1562 O O . SER A 1 196 ? -2.234 -10.518 0.206 1.00 95.56 196 SER A O 1
ATOM 1564 N N . LEU A 1 197 ? -0.048 -10.411 -0.342 1.00 95.69 197 LEU A N 1
ATOM 1565 C CA . LEU A 1 197 ? 0.067 -11.709 -1.016 1.00 95.69 197 LEU A CA 1
ATOM 1566 C C . LEU A 1 197 ? 0.479 -12.849 -0.074 1.00 95.69 197 LEU A C 1
ATOM 1568 O O . LEU A 1 197 ? 0.465 -14.004 -0.488 1.00 95.69 197 LEU A O 1
ATOM 1572 N N . ILE A 1 198 ? 0.843 -12.554 1.178 1.00 96.56 198 ILE A N 1
ATOM 1573 C CA . ILE A 1 198 ? 1.196 -13.581 2.163 1.00 96.56 198 ILE A CA 1
ATOM 1574 C C . ILE A 1 198 ? -0.102 -14.190 2.724 1.00 96.56 198 ILE A C 1
ATOM 1576 O O . ILE A 1 198 ? -0.891 -13.468 3.347 1.00 96.56 198 ILE A O 1
ATOM 1580 N N . PRO A 1 199 ? -0.374 -15.492 2.508 1.00 95.62 199 PRO A N 1
ATOM 1581 C CA . PRO A 1 199 ? -1.511 -16.152 3.136 1.00 95.62 199 PRO A CA 1
ATOM 1582 C C . PRO A 1 199 ? -1.279 -16.249 4.646 1.00 95.62 199 PRO A C 1
ATOM 1584 O O . PRO A 1 199 ? -0.149 -16.408 5.087 1.00 95.62 199 PRO A O 1
ATOM 1587 N N . PHE A 1 200 ? -2.351 -16.176 5.440 1.00 94.50 200 PHE A N 1
ATOM 1588 C CA . PHE A 1 200 ? -2.280 -16.328 6.901 1.00 94.50 200 PHE A CA 1
ATOM 1589 C C . PHE A 1 200 ? -1.340 -15.344 7.615 1.00 94.50 200 PHE A C 1
ATOM 1591 O O . PHE A 1 200 ? -0.878 -15.637 8.711 1.00 94.50 200 PHE A O 1
ATOM 1598 N N . LEU A 1 201 ? -1.136 -14.149 7.050 1.00 95.19 201 LEU A N 1
ATOM 1599 C CA . LEU A 1 201 ? -0.232 -13.123 7.581 1.00 95.19 201 LEU A CA 1
ATOM 1600 C C . LEU A 1 201 ? -0.412 -12.826 9.083 1.00 95.19 201 LEU A C 1
ATOM 1602 O O . LEU A 1 201 ? 0.549 -12.518 9.774 1.00 95.19 201 LEU A O 1
ATOM 1606 N N . GLN A 1 202 ? -1.636 -12.937 9.598 1.00 93.00 202 GLN A N 1
ATOM 1607 C CA . GLN A 1 202 ? -1.966 -12.764 11.019 1.00 93.00 202 GLN A CA 1
ATOM 1608 C C . GLN A 1 202 ? -1.294 -13.777 11.967 1.00 93.00 202 GLN A C 1
ATOM 1610 O O . GLN A 1 202 ? -1.271 -13.558 13.174 1.00 93.00 202 GLN A O 1
ATOM 1615 N N . HIS A 1 203 ? -0.794 -14.893 11.436 1.00 95.56 203 HIS A N 1
ATOM 1616 C CA . HIS A 1 203 ? -0.094 -15.940 12.179 1.00 95.56 203 HIS A CA 1
ATOM 1617 C C . HIS A 1 203 ? 1.430 -15.861 12.017 1.00 95.56 203 HIS A C 1
ATOM 1619 O O . HIS A 1 203 ? 2.145 -16.612 12.680 1.00 95.56 203 HIS A O 1
ATOM 1625 N N . ASP A 1 204 ? 1.922 -14.947 11.179 1.00 95.31 204 ASP A N 1
ATOM 1626 C CA . ASP A 1 204 ? 3.344 -14.752 10.933 1.00 95.31 204 ASP A CA 1
ATOM 1627 C C . ASP A 1 204 ? 3.898 -13.606 11.783 1.00 95.31 204 ASP A C 1
ATOM 1629 O O . ASP A 1 204 ? 3.274 -12.559 11.961 1.00 95.31 204 ASP A O 1
ATOM 1633 N N . ASP A 1 205 ? 5.124 -13.781 12.271 1.00 95.62 205 ASP A N 1
ATOM 1634 C CA . ASP A 1 205 ? 5.862 -12.695 12.908 1.00 95.62 205 ASP A CA 1
ATOM 1635 C C . ASP A 1 205 ? 6.200 -11.589 11.892 1.00 95.62 205 ASP A C 1
ATOM 1637 O O . ASP A 1 205 ? 6.582 -11.865 10.751 1.00 95.62 205 ASP A O 1
ATOM 1641 N N . GLY A 1 206 ? 6.139 -10.325 12.323 1.00 91.88 206 GLY A N 1
ATOM 1642 C CA . GLY A 1 206 ? 6.360 -9.170 11.452 1.00 91.88 206 GLY A CA 1
ATOM 1643 C C . GLY A 1 206 ? 7.724 -9.174 10.751 1.00 91.88 206 GLY A C 1
ATOM 1644 O O . GLY A 1 206 ? 7.809 -8.817 9.575 1.00 91.88 206 GLY A O 1
ATOM 1645 N N . THR A 1 207 ? 8.788 -9.639 11.418 1.00 92.62 207 THR A N 1
ATOM 1646 C CA . THR A 1 207 ? 10.131 -9.707 10.813 1.00 92.62 207 THR A CA 1
ATOM 1647 C C . THR A 1 207 ? 10.235 -10.814 9.763 1.00 92.62 207 THR A C 1
ATOM 1649 O O . THR A 1 207 ? 10.931 -10.662 8.759 1.00 92.62 207 THR A O 1
ATOM 1652 N N . ARG A 1 208 ? 9.498 -11.916 9.938 1.00 95.62 208 ARG A N 1
ATOM 1653 C CA . ARG A 1 208 ? 9.436 -13.015 8.963 1.00 95.62 208 ARG A CA 1
ATOM 1654 C C . ARG A 1 208 ? 8.547 -12.672 7.780 1.00 95.62 208 ARG A C 1
ATOM 1656 O O . ARG A 1 208 ? 8.939 -12.925 6.641 1.00 95.62 208 ARG A O 1
ATOM 1663 N N . ALA A 1 209 ? 7.420 -12.015 8.032 1.00 96.56 209 ALA A N 1
ATOM 1664 C CA . ALA A 1 209 ? 6.583 -11.458 6.983 1.00 96.56 209 ALA A CA 1
ATOM 1665 C C . ALA A 1 209 ? 7.374 -10.459 6.123 1.00 96.56 209 ALA A C 1
ATOM 1667 O O . ALA A 1 209 ? 7.314 -10.525 4.895 1.00 96.56 209 ALA A O 1
ATOM 1668 N N . LEU A 1 210 ? 8.187 -9.595 6.749 1.00 95.50 210 LEU A N 1
ATOM 1669 C CA . LEU A 1 210 ? 9.092 -8.681 6.052 1.00 95.50 210 LEU A CA 1
ATOM 1670 C C . LEU A 1 210 ? 10.022 -9.434 5.087 1.00 95.50 210 LEU A C 1
ATOM 1672 O O . LEU A 1 210 ? 10.073 -9.087 3.904 1.00 95.50 210 LEU A O 1
ATOM 1676 N N . MET A 1 211 ? 10.706 -10.481 5.553 1.00 96.00 211 MET A N 1
ATOM 1677 C CA . MET A 1 211 ? 11.558 -11.316 4.694 1.00 96.00 211 MET A CA 1
ATOM 1678 C C . MET A 1 211 ? 10.760 -11.922 3.533 1.00 96.00 211 MET A C 1
ATOM 1680 O O . MET A 1 211 ? 11.196 -11.853 2.384 1.00 96.00 211 MET A O 1
ATOM 1684 N N . GLY A 1 212 ? 9.555 -12.432 3.807 1.00 96.38 212 GLY A N 1
ATOM 1685 C CA . GLY A 1 212 ? 8.649 -12.960 2.788 1.00 96.38 212 GLY A CA 1
ATOM 1686 C C . GLY A 1 212 ? 8.334 -11.938 1.694 1.00 96.38 212 GLY A C 1
ATOM 1687 O O . GLY A 1 212 ? 8.404 -12.260 0.509 1.00 96.38 212 GLY A O 1
ATOM 1688 N N . THR A 1 213 ? 8.082 -10.677 2.061 1.00 95.88 213 THR A N 1
ATOM 1689 C CA . THR A 1 213 ? 7.853 -9.616 1.066 1.00 95.88 213 THR A CA 1
ATOM 1690 C C . THR A 1 213 ? 9.070 -9.340 0.180 1.00 95.88 213 THR A C 1
ATOM 1692 O O . THR A 1 213 ? 8.896 -9.055 -1.002 1.00 95.88 213 THR A O 1
ATOM 1695 N N . HIS A 1 214 ? 10.297 -9.435 0.715 1.00 95.00 214 HIS A N 1
ATOM 1696 C CA . HIS A 1 214 ? 11.527 -9.281 -0.079 1.00 95.00 214 HIS A CA 1
ATOM 1697 C C . HIS A 1 214 ? 11.704 -10.439 -1.051 1.00 95.00 214 HIS A C 1
ATOM 1699 O O . HIS A 1 214 ? 11.966 -10.212 -2.230 1.00 95.00 214 HIS A O 1
ATOM 1705 N N . MET A 1 215 ? 11.513 -11.665 -0.565 1.00 96.44 215 MET A N 1
ATOM 1706 C CA . MET A 1 215 ? 11.655 -12.877 -1.369 1.00 96.44 215 MET A CA 1
ATOM 1707 C C . MET A 1 215 ? 10.682 -12.889 -2.553 1.00 96.44 215 MET A C 1
ATOM 1709 O O . MET A 1 215 ? 11.068 -13.271 -3.655 1.00 96.44 215 MET A O 1
ATOM 1713 N N . GLN A 1 216 ? 9.448 -12.407 -2.368 1.00 95.69 216 GLN A N 1
ATOM 1714 C CA . GLN A 1 216 ? 8.479 -12.300 -3.464 1.00 95.69 216 GLN A CA 1
ATOM 1715 C C . GLN A 1 216 ? 8.942 -11.342 -4.572 1.00 95.69 216 GLN A C 1
ATOM 1717 O O . GLN A 1 216 ? 8.834 -11.677 -5.748 1.00 95.69 216 GLN A O 1
ATOM 1722 N N . CYS A 1 217 ? 9.501 -10.174 -4.234 1.00 93.75 217 CYS A N 1
ATOM 1723 C CA . CYS A 1 217 ? 10.017 -9.234 -5.240 1.00 93.75 217 CYS A CA 1
ATOM 1724 C C . CYS A 1 217 ? 11.273 -9.765 -5.960 1.00 93.75 217 CYS A C 1
ATOM 1726 O O . CYS A 1 217 ? 11.572 -9.341 -7.068 1.00 93.75 217 CYS A O 1
ATOM 1728 N N . GLN A 1 218 ? 11.989 -10.719 -5.361 1.00 94.94 218 GLN A N 1
ATOM 1729 C CA . GLN A 1 218 ? 13.161 -11.370 -5.958 1.00 94.94 218 GLN A CA 1
ATOM 1730 C C . GLN A 1 218 ? 12.812 -12.625 -6.774 1.00 94.94 218 GLN A C 1
ATOM 1732 O O . GLN A 1 218 ? 13.693 -13.215 -7.400 1.00 94.94 218 GLN A O 1
ATOM 1737 N N . ALA A 1 219 ? 11.549 -13.060 -6.763 1.00 94.69 219 ALA A N 1
ATOM 1738 C CA . ALA A 1 219 ? 11.126 -14.275 -7.443 1.00 94.69 219 ALA A CA 1
ATOM 1739 C C . ALA A 1 219 ? 11.286 -14.147 -8.965 1.00 94.69 219 ALA A C 1
ATOM 1741 O O . ALA A 1 219 ? 10.731 -13.238 -9.585 1.00 94.69 219 ALA A O 1
ATOM 1742 N N . VAL A 1 220 ? 12.019 -15.081 -9.570 1.00 94.06 220 VAL A N 1
ATOM 1743 C CA . VAL A 1 220 ? 12.298 -15.082 -11.011 1.00 94.06 220 VAL A CA 1
ATOM 1744 C C . VAL A 1 220 ? 11.131 -15.723 -11.780 1.00 94.06 220 VAL A C 1
ATOM 1746 O O . VAL A 1 220 ? 10.647 -16.780 -11.363 1.00 94.06 220 VAL A O 1
ATOM 1749 N N . PRO A 1 221 ? 10.682 -15.142 -12.910 1.00 90.56 221 PRO A N 1
ATOM 1750 C CA . PRO A 1 221 ? 9.652 -15.742 -13.753 1.00 90.56 221 PRO A CA 1
ATOM 1751 C C . PRO A 1 221 ? 10.080 -17.109 -14.304 1.00 90.56 221 PRO A C 1
ATOM 1753 O O . PRO A 1 221 ? 11.133 -17.247 -14.925 1.00 90.56 221 PRO A O 1
ATOM 1756 N N . LEU A 1 222 ? 9.242 -18.126 -14.097 1.00 91.12 222 LEU A N 1
ATOM 1757 C CA . LEU A 1 222 ? 9.451 -19.473 -14.631 1.00 91.12 222 LEU A CA 1
ATOM 1758 C C . LEU A 1 222 ? 8.811 -19.613 -16.017 1.00 91.12 222 LEU A C 1
ATOM 1760 O O . LEU A 1 222 ? 7.807 -18.970 -16.309 1.00 91.12 222 LEU A O 1
ATOM 1764 N N . VAL A 1 223 ? 9.334 -20.524 -16.845 1.00 90.62 223 VAL A N 1
ATOM 1765 C CA . VAL A 1 223 ? 8.753 -20.848 -18.167 1.00 90.62 223 VAL A CA 1
ATOM 1766 C C . VAL A 1 223 ? 7.329 -21.401 -18.038 1.00 90.62 223 VAL A C 1
ATOM 1768 O O . VAL A 1 223 ? 6.464 -21.110 -18.859 1.00 90.62 223 VAL A O 1
ATOM 1771 N N . LYS A 1 224 ? 7.076 -22.189 -16.988 1.00 93.06 224 LYS A N 1
ATOM 1772 C CA . LYS A 1 224 ? 5.764 -22.752 -16.665 1.00 93.06 224 LYS A CA 1
ATOM 1773 C C . LYS A 1 224 ? 5.390 -22.363 -15.230 1.00 93.06 224 LYS A C 1
ATOM 1775 O O . LYS A 1 224 ? 5.708 -23.113 -14.309 1.00 93.06 224 LYS A O 1
ATOM 1780 N N . PRO A 1 225 ? 4.791 -21.180 -15.019 1.00 90.44 225 PRO A N 1
ATOM 1781 C CA . PRO A 1 225 ? 4.379 -20.748 -13.692 1.00 90.44 225 PRO A CA 1
ATOM 1782 C C . PRO A 1 225 ? 3.141 -21.525 -13.233 1.00 90.44 225 PRO A C 1
ATOM 1784 O O . PRO A 1 225 ? 2.235 -21.804 -14.020 1.00 90.44 225 PRO A O 1
ATOM 1787 N N . GLU A 1 226 ? 3.083 -21.832 -11.943 1.00 92.69 226 GLU A N 1
ATOM 1788 C CA . GLU A 1 226 ? 1.915 -22.423 -11.294 1.00 92.69 226 GLU A CA 1
ATOM 1789 C C . GLU A 1 226 ? 1.373 -21.454 -10.243 1.00 92.69 226 GLU A C 1
ATOM 1791 O O . GLU A 1 226 ? 2.122 -20.700 -9.619 1.00 92.69 226 GLU A O 1
ATOM 1796 N N . LYS A 1 227 ? 0.050 -21.444 -10.063 1.00 92.19 227 LYS A N 1
ATOM 1797 C CA . LYS A 1 227 ? -0.588 -20.626 -9.027 1.00 92.19 227 LYS A CA 1
ATOM 1798 C C . LYS A 1 227 ? -0.364 -21.255 -7.646 1.00 92.19 227 LYS A C 1
ATOM 1800 O O . LYS A 1 227 ? -0.319 -22.485 -7.557 1.00 92.19 227 LYS A O 1
ATOM 1805 N N . PRO A 1 228 ? -0.295 -20.460 -6.565 1.00 94.25 228 PRO A N 1
ATOM 1806 C CA . PRO A 1 228 ? -0.245 -21.023 -5.224 1.00 94.25 228 PRO A CA 1
ATOM 1807 C C . PRO A 1 228 ? -1.511 -21.845 -4.940 1.00 94.25 228 PRO A C 1
ATOM 1809 O O . PRO A 1 228 ? -2.607 -21.500 -5.391 1.00 94.25 228 PRO A O 1
ATOM 1812 N N . LEU A 1 229 ? -1.362 -22.930 -4.174 1.00 96.00 229 LEU A N 1
ATOM 1813 C CA . LEU A 1 229 ? -2.495 -23.759 -3.739 1.00 96.00 229 LEU A CA 1
ATOM 1814 C C . LEU A 1 229 ? -3.454 -22.970 -2.836 1.00 96.00 229 LEU A C 1
ATOM 1816 O O . LEU A 1 229 ? -4.667 -23.145 -2.921 1.00 96.00 229 LEU A O 1
ATOM 1820 N N . VAL A 1 230 ? -2.904 -22.079 -2.009 1.00 97.06 230 VAL A N 1
ATOM 1821 C CA . VAL A 1 230 ? -3.646 -21.153 -1.151 1.00 97.06 230 VAL A CA 1
ATOM 1822 C C . VAL A 1 230 ? -3.257 -19.733 -1.544 1.00 97.06 230 VAL A C 1
ATOM 1824 O O . VAL A 1 230 ? -2.109 -19.338 -1.357 1.00 97.06 230 VAL A O 1
ATOM 1827 N N . GLY A 1 231 ? -4.203 -18.988 -2.115 1.00 94.19 231 GLY A N 1
ATOM 1828 C CA . GLY A 1 231 ? -4.012 -17.596 -2.528 1.00 94.19 231 GLY A CA 1
ATOM 1829 C C . GLY A 1 231 ? -4.775 -16.609 -1.648 1.00 94.19 231 GLY A C 1
ATOM 1830 O O . GLY A 1 231 ? -5.672 -16.989 -0.895 1.00 94.19 231 GLY A O 1
ATOM 1831 N N . THR A 1 232 ? -4.442 -15.325 -1.766 1.00 93.62 232 THR A N 1
ATOM 1832 C CA . THR A 1 232 ? -5.078 -14.239 -1.006 1.00 93.62 232 THR A CA 1
ATOM 1833 C C . THR A 1 232 ? -6.111 -13.456 -1.815 1.00 93.62 232 THR A C 1
ATOM 1835 O O . THR A 1 232 ? -6.824 -12.626 -1.240 1.00 93.62 232 THR A O 1
ATOM 1838 N N . GLY A 1 233 ? -6.185 -13.682 -3.130 1.00 92.00 233 GLY A N 1
ATOM 1839 C CA . GLY A 1 233 ? -7.060 -12.984 -4.076 1.00 92.00 233 GLY A CA 1
ATOM 1840 C C . GLY A 1 233 ? -6.408 -11.771 -4.750 1.00 92.00 233 GLY A C 1
ATOM 1841 O O . GLY A 1 233 ? -6.987 -11.198 -5.673 1.00 92.00 233 GLY A O 1
ATOM 1842 N N . MET A 1 234 ? -5.200 -11.384 -4.331 1.00 92.75 234 MET A N 1
ATOM 1843 C CA . MET A 1 234 ? -4.457 -10.257 -4.911 1.00 92.75 234 MET A CA 1
ATOM 1844 C C . MET A 1 234 ? -3.631 -10.651 -6.137 1.00 92.75 234 MET A C 1
ATOM 1846 O O . MET A 1 234 ? -3.250 -9.783 -6.917 1.00 92.75 234 MET A O 1
ATOM 1850 N N . GLU A 1 235 ? -3.391 -11.943 -6.351 1.00 92.50 235 GLU A N 1
ATOM 1851 C CA . GLU A 1 235 ? -2.525 -12.477 -7.406 1.00 92.50 235 GLU A CA 1
ATOM 1852 C C . GLU A 1 235 ? -2.985 -12.019 -8.793 1.00 92.50 235 GLU A C 1
ATOM 1854 O O . GLU A 1 235 ? -2.187 -11.555 -9.604 1.00 92.50 235 GLU A O 1
ATOM 1859 N N . SER A 1 236 ? -4.295 -12.094 -9.043 1.00 89.81 236 SER A N 1
ATOM 1860 C CA . SER A 1 236 ? -4.890 -11.682 -10.315 1.00 89.81 236 SER A CA 1
ATOM 1861 C C . SER A 1 236 ? -4.743 -10.177 -10.543 1.00 89.81 236 SER A C 1
ATOM 1863 O O . SER A 1 236 ? -4.394 -9.753 -11.641 1.00 89.81 236 SER A O 1
ATOM 1865 N N . LEU A 1 237 ? -4.947 -9.359 -9.504 1.00 89.69 237 LEU A N 1
ATOM 1866 C CA . LEU A 1 237 ? -4.797 -7.904 -9.593 1.00 89.69 237 LEU A CA 1
ATOM 1867 C C . LEU A 1 237 ? -3.339 -7.498 -9.841 1.00 89.69 237 LEU A C 1
ATOM 1869 O O . LEU A 1 237 ? -3.079 -6.640 -10.684 1.00 89.69 237 LEU A O 1
ATOM 1873 N N . VAL A 1 238 ? -2.394 -8.140 -9.151 1.00 91.00 238 VAL A N 1
ATOM 1874 C CA . VAL A 1 238 ? -0.955 -7.886 -9.306 1.00 91.00 238 VAL A CA 1
ATOM 1875 C C . VAL A 1 238 ? -0.478 -8.292 -10.699 1.00 91.00 238 VAL A C 1
ATOM 1877 O O . VAL A 1 238 ? 0.159 -7.489 -11.370 1.00 91.00 238 VAL A O 1
ATOM 1880 N N . ALA A 1 239 ? -0.854 -9.476 -11.190 1.00 87.25 239 ALA A N 1
ATOM 1881 C CA . ALA A 1 239 ? -0.472 -9.927 -12.532 1.00 87.25 239 ALA A CA 1
ATOM 1882 C C . ALA A 1 239 ? -1.065 -9.049 -13.647 1.00 87.25 239 ALA A C 1
ATOM 1884 O O . ALA A 1 239 ? -0.435 -8.807 -14.670 1.00 87.25 239 ALA A O 1
ATOM 1885 N N . GLN A 1 240 ? -2.285 -8.552 -13.449 1.00 84.69 240 GLN A N 1
ATOM 1886 C CA . GLN A 1 240 ? -2.962 -7.668 -14.397 1.00 84.69 240 GLN A CA 1
ATOM 1887 C C . GLN A 1 240 ? -2.413 -6.236 -14.423 1.00 84.69 240 GLN A C 1
ATOM 1889 O O . GLN A 1 240 ? -2.798 -5.451 -15.297 1.00 84.69 240 GLN A O 1
ATOM 1894 N N . SER A 1 241 ? -1.593 -5.870 -13.444 1.00 79.31 241 SER A N 1
ATOM 1895 C CA . SER A 1 241 ? -1.032 -4.531 -13.324 1.00 79.31 241 SER A CA 1
ATOM 1896 C C . SER A 1 241 ? 0.169 -4.358 -14.258 1.00 79.31 241 SER A C 1
ATOM 1898 O O . SER A 1 241 ? 0.804 -5.324 -14.671 1.00 79.31 241 SER A O 1
ATOM 1900 N N . MET A 1 242 ? 0.461 -3.109 -14.629 1.00 76.19 242 MET A N 1
ATOM 1901 C CA . MET A 1 242 ? 1.643 -2.730 -15.423 1.00 76.19 242 MET A CA 1
ATOM 1902 C C . MET A 1 242 ? 1.772 -3.377 -16.818 1.00 76.19 242 MET A C 1
ATOM 1904 O O . MET A 1 242 ? 2.812 -3.269 -17.452 1.00 76.19 242 MET A O 1
ATOM 1908 N N . GLY A 1 243 ? 0.710 -3.994 -17.349 1.00 76.81 243 GLY A N 1
ATOM 1909 C CA . GLY A 1 243 ? 0.689 -4.485 -18.734 1.00 76.81 243 GLY A CA 1
ATOM 1910 C C . GLY A 1 243 ? 1.414 -5.814 -18.970 1.00 76.81 243 GLY A C 1
ATOM 1911 O O . GLY A 1 243 ? 1.616 -6.183 -20.122 1.00 76.81 243 GLY A O 1
ATOM 1912 N N . TRP A 1 244 ? 1.745 -6.560 -17.910 1.00 80.12 244 TRP A N 1
ATOM 1913 C CA . TRP A 1 244 ? 2.305 -7.918 -18.014 1.00 80.12 244 TRP A CA 1
ATOM 1914 C C . TRP A 1 244 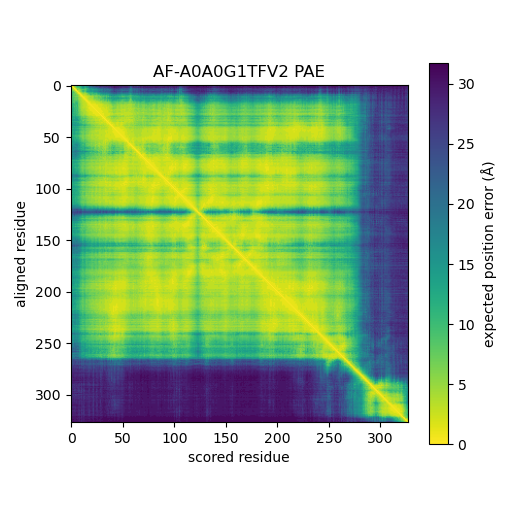? 1.324 -8.929 -18.620 1.00 80.12 244 TRP A C 1
ATOM 1916 O O . TRP A 1 244 ? 1.736 -9.945 -19.177 1.00 80.12 244 TRP A O 1
ATOM 1926 N N . VAL A 1 245 ? 0.021 -8.652 -18.526 1.00 82.50 245 VAL A N 1
ATOM 1927 C CA . VAL A 1 245 ? -1.044 -9.459 -19.126 1.00 82.50 245 VAL A CA 1
ATOM 1928 C C . VAL A 1 245 ? -1.778 -8.634 -20.175 1.00 82.50 245 VAL A C 1
ATOM 1930 O O . VAL A 1 245 ? -2.234 -7.519 -19.909 1.00 82.50 245 VAL A O 1
ATOM 1933 N N . VAL A 1 246 ? -1.949 -9.215 -21.363 1.00 81.06 246 VAL A N 1
ATOM 1934 C CA . VAL A 1 246 ? -2.759 -8.627 -22.433 1.00 81.06 246 VAL A CA 1
ATOM 1935 C C . VAL A 1 246 ? -4.237 -8.802 -22.088 1.00 81.06 246 VAL A C 1
ATOM 1937 O O . VAL A 1 246 ? -4.730 -9.919 -21.946 1.00 81.06 246 VAL A O 1
ATOM 1940 N N . LYS A 1 247 ? -4.958 -7.687 -21.951 1.00 80.38 247 LYS A N 1
ATOM 1941 C CA . LYS A 1 247 ? -6.412 -7.670 -21.748 1.00 80.38 247 LYS A CA 1
ATOM 1942 C C . LYS A 1 247 ? -7.114 -7.270 -23.032 1.00 80.38 247 LYS A C 1
ATOM 1944 O O . LYS A 1 247 ? -6.639 -6.384 -23.740 1.00 80.38 247 LYS A O 1
ATOM 1949 N N . SER A 1 248 ? -8.281 -7.860 -23.289 1.00 80.81 248 SER A N 1
ATOM 1950 C CA . SER A 1 248 ? -9.139 -7.348 -24.352 1.00 80.81 248 SER A CA 1
ATOM 1951 C C . SER A 1 248 ? -9.677 -5.971 -23.948 1.00 80.81 248 SER A C 1
ATOM 1953 O O . SER A 1 248 ? -10.291 -5.851 -22.886 1.00 80.81 248 SER A O 1
ATOM 1955 N N . PRO A 1 249 ? -9.482 -4.931 -24.771 1.00 76.25 249 PRO A N 1
ATOM 1956 C CA . PRO A 1 249 ? -10.061 -3.614 -24.526 1.00 76.25 249 PRO A CA 1
ATOM 1957 C C . PRO A 1 249 ? -11.575 -3.578 -24.781 1.00 76.25 249 PRO A C 1
ATOM 1959 O O . PRO A 1 249 ? -12.231 -2.614 -24.397 1.00 76.25 249 PRO A O 1
ATOM 1962 N N . VAL A 1 250 ? -12.121 -4.597 -25.454 1.00 78.94 250 VAL A N 1
ATOM 1963 C CA . VAL A 1 250 ? -13.513 -4.634 -25.915 1.00 78.94 250 VAL A CA 1
ATOM 1964 C C . VAL A 1 250 ? -14.165 -5.977 -25.634 1.00 78.94 250 VAL A C 1
ATOM 1966 O O . VAL A 1 250 ? -13.503 -7.015 -25.550 1.00 78.94 250 VAL A O 1
ATOM 1969 N N . ASN A 1 251 ? -15.490 -5.956 -25.543 1.00 81.12 251 ASN A N 1
ATOM 1970 C CA . ASN A 1 251 ? -16.281 -7.173 -25.477 1.00 81.12 251 ASN A CA 1
ATOM 1971 C C . ASN A 1 251 ? -16.451 -7.741 -26.891 1.00 81.12 251 ASN A C 1
ATOM 1973 O O . ASN A 1 251 ? -16.835 -7.028 -27.822 1.00 81.12 251 ASN A O 1
ATOM 1977 N N . GLY A 1 252 ? -16.179 -9.029 -27.055 1.00 82.50 252 GLY A N 1
ATOM 1978 C CA . GLY A 1 252 ? -16.291 -9.696 -28.343 1.00 82.50 252 GLY A CA 1
ATOM 1979 C C . GLY A 1 252 ? -16.083 -11.196 -28.230 1.00 82.50 252 GLY A C 1
ATOM 1980 O O . GLY A 1 252 ? -15.694 -11.707 -27.179 1.00 82.50 252 GLY A O 1
ATOM 1981 N N . LEU A 1 253 ? -16.365 -11.892 -29.324 1.00 83.75 253 LEU A N 1
ATOM 1982 C CA . LEU A 1 253 ? -16.124 -13.323 -29.453 1.00 83.75 253 LEU A CA 1
ATOM 1983 C C . LEU A 1 253 ? -14.735 -13.545 -30.054 1.00 83.75 253 LEU A C 1
ATOM 1985 O O . LEU A 1 253 ? -14.301 -12.793 -30.922 1.00 83.75 253 LEU A O 1
ATOM 1989 N N . ILE A 1 254 ? -14.015 -14.566 -29.596 1.00 84.12 254 ILE A N 1
ATOM 1990 C CA . ILE A 1 254 ? -12.712 -14.912 -30.175 1.00 84.12 254 ILE A CA 1
ATOM 1991 C C . ILE A 1 254 ? -12.968 -15.571 -31.533 1.00 84.12 254 ILE A C 1
ATOM 1993 O O . ILE A 1 254 ? -13.573 -16.638 -31.594 1.00 84.12 254 ILE A O 1
ATOM 1997 N N . ALA A 1 255 ? -12.518 -14.931 -32.612 1.00 85.94 255 ALA A N 1
ATOM 1998 C CA . ALA A 1 255 ? -12.661 -15.444 -33.973 1.00 85.94 255 ALA A CA 1
ATOM 1999 C C . ALA A 1 255 ? -11.541 -16.435 -34.316 1.00 85.94 255 ALA A C 1
ATOM 2001 O O . ALA A 1 255 ? -11.779 -17.465 -34.942 1.00 85.94 255 ALA A O 1
ATOM 2002 N N . SER A 1 256 ? -10.313 -16.127 -33.895 1.00 81.75 256 SER A N 1
ATOM 2003 C CA . SER A 1 256 ? -9.156 -17.007 -34.054 1.00 81.75 256 SER A CA 1
ATOM 2004 C C . SER A 1 256 ? -8.123 -16.744 -32.962 1.00 81.75 256 SER A C 1
ATOM 2006 O O . SER A 1 256 ? -7.976 -15.612 -32.494 1.00 81.75 256 SER A O 1
ATOM 2008 N N . ALA A 1 257 ? -7.391 -17.784 -32.573 1.00 86.56 257 ALA A N 1
ATOM 2009 C CA . ALA A 1 257 ? -6.272 -17.692 -31.647 1.00 86.56 257 ALA A CA 1
ATOM 2010 C C . ALA A 1 257 ? -5.087 -18.476 -32.216 1.00 86.56 257 ALA A C 1
ATOM 2012 O O . ALA A 1 257 ? -5.227 -19.652 -32.547 1.00 86.56 257 ALA A O 1
ATOM 2013 N N . ASP A 1 258 ? -3.954 -17.798 -32.338 1.00 85.25 258 ASP A N 1
ATOM 2014 C CA . ASP A 1 258 ? -2.658 -18.355 -32.718 1.00 85.25 258 ASP A CA 1
ATOM 2015 C C . ASP A 1 258 ? -1.616 -17.969 -31.651 1.00 85.25 258 ASP A C 1
ATOM 2017 O O . ASP A 1 258 ? -1.906 -17.156 -30.769 1.00 85.25 258 ASP A O 1
ATOM 2021 N N . ALA A 1 259 ? -0.411 -18.535 -31.720 1.00 83.62 259 ALA A N 1
ATOM 2022 C CA . ALA A 1 259 ? 0.666 -18.271 -30.765 1.00 83.62 259 ALA A CA 1
ATOM 2023 C C . ALA A 1 259 ? 1.044 -16.779 -30.690 1.00 83.62 259 ALA A C 1
ATOM 2025 O O . ALA A 1 259 ? 1.347 -16.280 -29.609 1.00 83.62 259 ALA A O 1
ATOM 2026 N N . ASP A 1 260 ? 0.973 -16.068 -31.819 1.00 81.81 260 ASP A N 1
ATOM 2027 C CA . ASP A 1 260 ? 1.382 -14.662 -31.905 1.00 81.81 260 ASP A CA 1
ATOM 2028 C C . ASP A 1 260 ? 0.207 -13.672 -31.832 1.00 81.81 260 ASP A C 1
ATOM 2030 O O . ASP A 1 260 ? 0.385 -12.520 -31.433 1.00 81.81 260 ASP A O 1
ATOM 2034 N N . HIS A 1 261 ? -0.996 -14.078 -32.255 1.00 81.69 261 HIS A N 1
ATOM 2035 C CA . HIS A 1 261 ? -2.120 -13.155 -32.437 1.00 81.69 261 HIS A CA 1
ATOM 2036 C C . HIS A 1 261 ? -3.459 -13.776 -32.033 1.00 81.69 261 HIS A C 1
ATOM 2038 O O . HIS A 1 261 ? -3.788 -14.905 -32.393 1.00 81.69 261 HIS A O 1
ATOM 2044 N N . ILE A 1 262 ? -4.285 -12.976 -31.355 1.00 80.69 262 ILE A N 1
ATOM 2045 C CA . ILE A 1 262 ? -5.674 -13.307 -31.027 1.00 80.69 262 ILE A CA 1
ATOM 2046 C C . ILE A 1 262 ? -6.577 -12.306 -31.747 1.00 80.69 262 ILE A C 1
ATOM 2048 O O . ILE A 1 262 ? -6.467 -11.097 -31.537 1.00 80.69 262 ILE A O 1
ATOM 2052 N N . THR A 1 263 ? -7.477 -12.802 -32.596 1.00 83.50 263 THR A N 1
ATOM 2053 C CA . THR A 1 263 ? -8.450 -11.973 -33.316 1.00 83.50 263 THR A CA 1
ATOM 2054 C C . THR A 1 263 ? -9.794 -12.039 -32.611 1.00 83.50 263 THR A C 1
ATOM 2056 O O . THR A 1 263 ? -10.341 -13.122 -32.398 1.00 83.50 263 THR A O 1
ATOM 2059 N N . ILE A 1 264 ? -10.344 -10.875 -32.272 1.00 79.94 264 ILE A N 1
ATOM 2060 C CA . ILE A 1 264 ? -11.622 -10.746 -31.569 1.00 79.94 264 ILE A CA 1
ATOM 2061 C C . ILE A 1 264 ? -12.634 -10.090 -32.506 1.00 79.94 264 ILE A C 1
ATOM 2063 O O . ILE A 1 264 ? -12.390 -9.012 -33.053 1.00 79.94 264 ILE A O 1
ATOM 2067 N N . GLU A 1 265 ? -13.781 -10.734 -32.679 1.00 81.00 265 GLU A N 1
ATOM 2068 C CA . GLU A 1 265 ? -14.933 -10.181 -33.372 1.00 81.00 265 GLU A CA 1
ATOM 2069 C C . GLU A 1 265 ? -15.769 -9.357 -32.388 1.00 81.00 265 GLU A C 1
ATOM 2071 O O . GLU A 1 265 ? -16.352 -9.866 -31.430 1.00 81.00 265 GLU A O 1
ATOM 2076 N N . VAL A 1 266 ? -15.769 -8.043 -32.599 1.00 81.19 266 VAL A N 1
ATOM 2077 C CA . VAL A 1 266 ? -16.383 -7.076 -31.685 1.00 81.19 266 VAL A CA 1
ATOM 2078 C C . VAL A 1 266 ? -17.899 -7.064 -31.869 1.00 81.19 266 VAL A C 1
ATOM 2080 O O . VAL A 1 266 ? -18.392 -6.807 -32.968 1.00 81.19 266 VAL A O 1
ATOM 2083 N N . THR A 1 267 ? -18.645 -7.266 -30.781 1.00 73.44 267 THR A N 1
ATOM 2084 C CA . THR A 1 267 ? -20.118 -7.315 -30.810 1.00 73.44 267 THR A CA 1
ATOM 2085 C C . THR A 1 267 ? -20.744 -5.931 -31.028 1.00 73.44 267 THR A C 1
ATOM 2087 O O . THR A 1 267 ? -21.812 -5.809 -31.626 1.00 73.44 267 THR A O 1
ATOM 2090 N N . ASN A 1 268 ? -20.087 -4.862 -30.563 1.00 72.44 268 ASN A N 1
ATOM 2091 C CA . ASN A 1 268 ? -20.609 -3.496 -30.598 1.00 72.44 268 ASN A CA 1
ATOM 2092 C C . ASN A 1 268 ? -19.866 -2.609 -31.617 1.00 72.44 268 ASN A C 1
ATOM 2094 O O . ASN A 1 268 ? -18.641 -2.508 -31.604 1.00 72.44 268 ASN A O 1
ATOM 2098 N N . LYS A 1 269 ? -20.601 -1.900 -32.488 1.00 61.09 269 LYS A N 1
ATOM 2099 C CA . LYS A 1 269 ? -20.007 -1.031 -33.527 1.00 61.09 269 LYS A CA 1
ATOM 2100 C C . LYS A 1 269 ? -19.250 0.179 -32.961 1.00 61.09 269 LYS A C 1
ATOM 2102 O O . LYS A 1 269 ? -18.293 0.610 -33.590 1.00 61.09 269 LYS A O 1
ATOM 2107 N N . LYS A 1 270 ? -19.638 0.700 -31.788 1.00 60.06 270 LYS A N 1
ATOM 2108 C CA . LYS A 1 270 ? -18.935 1.824 -31.130 1.00 60.06 270 LYS A CA 1
ATOM 2109 C C . LYS A 1 270 ? -17.531 1.444 -30.652 1.00 60.06 270 LYS A C 1
ATOM 2111 O O . LYS A 1 270 ? -16.609 2.247 -30.741 1.00 60.06 270 LYS A O 1
ATOM 2116 N N . ASP A 1 271 ? -17.361 0.201 -30.217 1.00 53.53 271 ASP A N 1
ATOM 2117 C CA . ASP A 1 271 ? -16.086 -0.310 -29.708 1.00 53.53 271 ASP A CA 1
ATOM 2118 C C . ASP A 1 271 ? -15.066 -0.540 -30.841 1.00 53.53 271 ASP A C 1
ATOM 2120 O O . ASP A 1 271 ? -13.860 -0.518 -30.608 1.00 53.53 271 ASP A O 1
ATOM 2124 N N . ARG A 1 272 ? -15.533 -0.677 -32.094 1.00 51.97 272 ARG A N 1
ATOM 2125 C CA . ARG A 1 272 ? -14.672 -0.713 -33.291 1.00 51.97 272 ARG A CA 1
ATOM 2126 C C . ARG A 1 272 ? -13.968 0.620 -33.555 1.00 51.97 272 ARG A C 1
ATOM 2128 O O . ARG A 1 272 ? -12.792 0.603 -33.897 1.00 51.97 272 ARG A O 1
ATOM 2135 N N . GLU A 1 273 ? -14.657 1.747 -33.363 1.00 46.47 273 GLU A N 1
ATOM 2136 C CA . GLU A 1 273 ? -14.093 3.091 -33.584 1.00 46.47 273 GLU A CA 1
ATOM 2137 C C . GLU A 1 273 ? -13.043 3.449 -32.512 1.00 46.47 273 GLU A C 1
ATOM 2139 O O . GLU A 1 273 ? -12.026 4.065 -32.817 1.00 46.47 273 GLU A O 1
ATOM 2144 N N . SER A 1 274 ? -13.237 2.986 -31.270 1.00 46.47 274 SER A N 1
ATOM 2145 C CA . SER A 1 274 ? -12.330 3.223 -30.133 1.00 46.47 274 SER A CA 1
ATOM 2146 C C . SER A 1 274 ? -10.947 2.569 -30.273 1.00 46.47 274 SER A C 1
ATOM 2148 O O . SER A 1 274 ? -10.016 2.960 -29.563 1.00 46.47 274 SER A O 1
ATOM 2150 N N . LEU A 1 275 ? -10.808 1.533 -31.103 1.00 44.41 275 LEU A N 1
ATOM 2151 C CA . LEU A 1 275 ? -9.582 0.734 -31.177 1.00 44.41 275 LEU A CA 1
ATOM 2152 C C . LEU A 1 275 ? -8.607 1.183 -32.258 1.00 44.41 275 LEU A C 1
ATOM 2154 O O . LEU A 1 275 ? -7.429 0.842 -32.175 1.00 44.41 275 LEU A O 1
ATOM 2158 N N . GLU A 1 276 ? -9.051 1.964 -33.240 1.00 42.28 276 GLU A N 1
ATOM 2159 C CA . GLU A 1 276 ? -8.144 2.492 -34.261 1.00 42.28 276 GLU A CA 1
ATOM 2160 C C . GLU A 1 276 ? -7.178 3.539 -33.698 1.00 42.28 276 GLU A C 1
ATOM 2162 O O . GLU A 1 276 ? -6.002 3.534 -34.052 1.00 42.28 276 GLU A O 1
ATOM 2167 N N . GLU A 1 277 ? -7.631 4.359 -32.744 1.00 39.75 277 GLU A N 1
ATOM 2168 C CA . GLU A 1 277 ? -6.794 5.340 -32.035 1.00 39.75 277 GLU A CA 1
ATOM 2169 C C . GLU A 1 277 ? -5.763 4.700 -31.089 1.00 39.75 277 GLU A C 1
ATOM 2171 O O . GLU A 1 277 ? -4.795 5.351 -30.697 1.00 39.75 277 GLU A O 1
ATOM 2176 N N . LYS A 1 278 ? -5.950 3.425 -30.718 1.00 39.75 278 LYS A N 1
ATOM 2177 C CA . LYS A 1 278 ? -5.135 2.708 -29.722 1.00 39.75 278 LYS A CA 1
ATOM 2178 C C . LYS A 1 278 ? -4.345 1.524 -30.278 1.00 39.75 278 LYS A C 1
ATOM 2180 O O . LYS A 1 278 ? -3.839 0.724 -29.493 1.00 39.75 278 LYS A O 1
ATOM 2185 N N . ARG A 1 279 ? -4.142 1.423 -31.597 1.00 40.16 279 ARG A N 1
ATOM 2186 C CA . ARG A 1 279 ? -3.129 0.512 -32.170 1.00 40.16 279 ARG A CA 1
ATOM 2187 C C . ARG A 1 279 ? -1.706 1.037 -31.915 1.00 40.16 279 ARG A C 1
ATOM 2189 O O . ARG A 1 279 ? -0.932 1.252 -32.841 1.00 40.16 279 ARG A O 1
ATOM 2196 N N . TYR A 1 280 ? -1.355 1.233 -30.647 1.00 37.34 280 TYR A N 1
ATOM 2197 C CA . TYR A 1 280 ? 0.026 1.343 -30.196 1.00 37.34 280 TYR A CA 1
ATOM 2198 C C . TYR A 1 280 ? 0.554 -0.080 -30.033 1.00 37.34 280 TYR A C 1
ATOM 2200 O O . TYR A 1 280 ? 0.475 -0.676 -28.963 1.00 37.34 280 TYR A O 1
ATOM 2208 N N . GLY A 1 281 ? 1.035 -0.657 -31.133 1.00 37.91 281 GLY A N 1
ATOM 2209 C CA . GLY A 1 281 ? 1.959 -1.778 -31.031 1.00 37.91 281 GLY A CA 1
ATOM 2210 C C . GLY A 1 281 ? 3.267 -1.301 -30.400 1.00 37.91 281 GLY A C 1
ATOM 2211 O O . GLY A 1 281 ? 3.620 -0.124 -30.498 1.00 37.91 281 GLY A O 1
ATOM 2212 N N . VAL A 1 282 ? 4.000 -2.214 -29.769 1.00 36.03 282 VAL A N 1
ATOM 2213 C CA . VAL A 1 282 ? 5.396 -2.002 -29.364 1.00 36.03 282 VAL A CA 1
ATOM 2214 C C . VAL A 1 282 ? 6.233 -1.879 -30.645 1.00 36.03 282 VAL A C 1
ATOM 2216 O O . VAL A 1 282 ? 6.756 -2.857 -31.166 1.00 36.03 282 VAL A O 1
ATOM 2219 N N . GLY A 1 283 ? 6.261 -0.688 -31.240 1.00 39.31 283 GLY A N 1
ATOM 2220 C CA . GLY A 1 283 ? 6.874 -0.435 -32.539 1.00 39.31 283 GLY A CA 1
ATOM 2221 C C . GLY A 1 283 ? 6.629 0.993 -33.025 1.00 39.31 283 GLY A C 1
ATOM 2222 O O . GLY A 1 283 ? 5.709 1.664 -32.566 1.00 39.31 283 GLY A O 1
ATOM 2223 N N . VAL A 1 284 ? 7.506 1.455 -33.925 1.00 36.34 284 VAL A N 1
ATOM 2224 C CA . VAL A 1 284 ? 7.568 2.817 -34.497 1.00 36.34 284 VAL A CA 1
ATOM 2225 C C . VAL A 1 284 ? 6.166 3.378 -34.780 1.00 36.34 284 VAL A C 1
ATOM 2227 O O . VAL A 1 284 ? 5.351 2.647 -35.344 1.00 36.34 284 VAL A O 1
ATOM 2230 N N . PRO A 1 285 ? 5.876 4.657 -34.453 1.00 38.31 285 PRO A N 1
ATOM 2231 C CA . PRO A 1 285 ? 4.575 5.263 -34.716 1.00 38.31 285 PRO A CA 1
ATOM 2232 C C . PRO A 1 285 ? 4.216 5.149 -36.201 1.00 38.31 285 PRO A C 1
ATOM 2234 O O . PRO A 1 285 ? 4.718 5.888 -37.048 1.00 38.31 285 PRO A O 1
ATOM 2237 N N . ALA A 1 286 ? 3.329 4.210 -36.519 1.00 42.16 286 ALA A N 1
ATOM 2238 C CA . ALA A 1 286 ? 2.714 4.113 -37.826 1.00 42.16 286 ALA A CA 1
ATOM 2239 C C . ALA A 1 286 ? 1.522 5.071 -37.837 1.00 42.16 286 ALA A C 1
ATOM 2241 O O . ALA A 1 286 ? 0.494 4.821 -37.205 1.00 42.16 286 ALA A O 1
ATOM 2242 N N . TYR A 1 287 ? 1.665 6.195 -38.542 1.00 44.09 287 TYR A N 1
ATOM 2243 C CA . TYR A 1 287 ? 0.550 7.099 -38.802 1.00 44.09 287 TYR A CA 1
ATOM 2244 C C . TYR A 1 287 ? -0.537 6.335 -39.568 1.00 44.09 287 TYR A C 1
ATOM 2246 O O . TYR A 1 287 ? -0.416 6.093 -40.771 1.00 44.09 287 TYR A O 1
ATOM 2254 N N . THR A 1 288 ? -1.596 5.934 -38.868 1.00 50.47 288 THR A N 1
ATOM 2255 C CA . THR A 1 288 ? -2.751 5.279 -39.481 1.00 50.47 288 THR A CA 1
ATOM 2256 C C . THR A 1 288 ? -3.790 6.359 -39.751 1.00 50.47 288 THR A C 1
ATOM 2258 O O . THR A 1 288 ? -4.188 7.096 -38.851 1.00 50.47 288 THR A O 1
ATOM 2261 N N . ARG A 1 289 ? -4.165 6.534 -41.021 1.00 55.53 289 ARG A N 1
ATOM 2262 C CA . ARG A 1 289 ? -5.137 7.555 -41.434 1.00 55.53 289 ARG A CA 1
ATOM 2263 C C . ARG A 1 289 ? -6.520 7.168 -40.871 1.00 55.53 289 ARG A C 1
ATOM 2265 O O . ARG A 1 289 ? -6.876 6.006 -41.017 1.00 55.53 289 ARG A O 1
ATOM 2272 N N . PRO A 1 290 ? -7.291 8.089 -40.265 1.00 56.09 290 PRO A N 1
ATOM 2273 C CA . PRO A 1 290 ? -8.566 7.752 -39.623 1.00 56.09 290 PRO A CA 1
ATOM 2274 C C . PRO A 1 290 ? -9.609 7.235 -40.630 1.00 56.09 290 PRO A C 1
ATOM 2276 O O . PRO A 1 290 ? -9.686 7.753 -41.746 1.00 56.09 290 PRO A O 1
ATOM 2279 N N . GLU A 1 291 ? -10.440 6.259 -40.234 1.00 60.41 291 GLU A N 1
ATOM 2280 C CA . GLU A 1 291 ? -11.569 5.737 -41.035 1.00 60.41 291 GLU A CA 1
ATOM 2281 C C . GLU A 1 291 ? -12.657 6.788 -41.315 1.00 60.41 291 GLU A C 1
ATOM 2283 O O . GLU A 1 291 ? -13.406 6.677 -42.292 1.00 60.41 291 GLU A O 1
ATOM 2288 N N . ILE A 1 292 ? -12.726 7.842 -40.496 1.00 66.50 292 ILE A N 1
ATOM 2289 C CA . ILE A 1 292 ? -13.688 8.938 -40.626 1.00 66.50 292 ILE A CA 1
ATOM 2290 C C . ILE A 1 292 ? -12.936 10.272 -40.654 1.00 66.50 292 ILE A C 1
ATOM 2292 O O . ILE A 1 292 ? -12.284 10.661 -39.687 1.00 66.50 292 ILE A O 1
ATOM 2296 N N . LEU A 1 293 ? -13.049 10.999 -41.767 1.00 63.47 293 LEU A N 1
ATOM 2297 C CA . LEU A 1 293 ? -12.515 12.349 -41.910 1.00 63.47 293 LEU A CA 1
ATOM 2298 C C . LEU A 1 293 ? -13.591 13.361 -41.510 1.00 63.47 293 LEU A C 1
ATOM 2300 O O . LEU A 1 293 ? -14.626 13.473 -42.169 1.00 63.47 293 LEU A O 1
ATOM 2304 N N . ASN A 1 294 ? -13.325 14.131 -40.457 1.00 67.94 294 ASN A N 1
ATOM 2305 C CA . ASN A 1 294 ? -14.149 15.278 -40.094 1.00 67.94 294 ASN A CA 1
ATOM 2306 C C . ASN A 1 294 ? -13.646 16.507 -40.856 1.00 67.94 294 ASN A C 1
ATOM 2308 O O . ASN A 1 294 ? -12.553 17.000 -40.588 1.00 67.94 294 ASN A O 1
ATOM 2312 N N . TRP A 1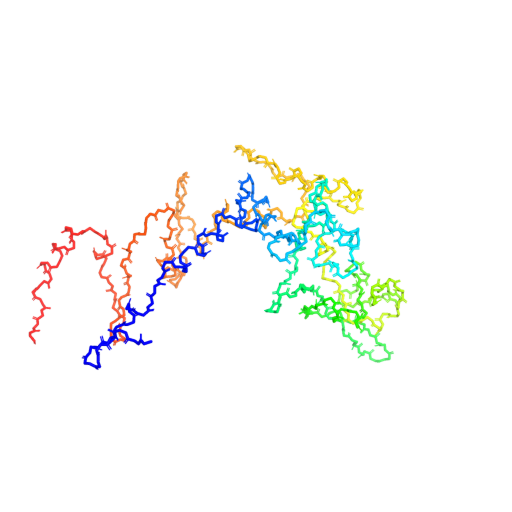 295 ? -14.442 17.008 -41.800 1.00 60.38 295 TRP A N 1
ATOM 2313 C CA . TRP A 1 295 ? -14.114 18.206 -42.572 1.00 60.38 295 TRP A CA 1
ATOM 2314 C C . TRP A 1 295 ? -15.300 19.165 -42.565 1.00 60.38 295 TRP A C 1
ATOM 2316 O O . TRP A 1 295 ? -16.411 18.783 -42.936 1.00 60.38 295 TRP A O 1
ATOM 2326 N N . GLN A 1 296 ? -15.073 20.405 -42.114 1.00 63.12 296 GLN A N 1
ATOM 2327 C CA . GLN A 1 296 ? -16.107 21.450 -42.008 1.00 63.12 296 GLN A CA 1
ATOM 2328 C C . GLN A 1 296 ? -17.383 20.974 -41.280 1.00 63.12 296 GLN A C 1
ATOM 2330 O O . GLN A 1 296 ? -18.503 21.193 -41.736 1.00 63.12 296 GLN A O 1
ATOM 2335 N N . GLY A 1 297 ? -17.218 20.253 -40.165 1.00 67.12 297 GLY A N 1
ATOM 2336 C CA . GLY A 1 297 ? -18.334 19.771 -39.340 1.00 67.12 297 GLY A CA 1
ATOM 2337 C C . GLY A 1 297 ? -19.123 18.588 -39.917 1.00 67.12 297 GLY A C 1
ATOM 2338 O O . GLY A 1 297 ? -20.053 18.113 -39.269 1.00 67.12 297 GLY A O 1
ATOM 2339 N N . LYS A 1 298 ? -18.755 18.069 -41.096 1.00 59.31 298 LYS A N 1
ATOM 2340 C CA . LYS A 1 298 ? -19.355 16.867 -41.693 1.00 59.31 298 LYS A CA 1
ATOM 2341 C C . LYS A 1 298 ? -18.398 15.679 -41.602 1.00 59.31 298 LYS A C 1
ATOM 2343 O O . LYS A 1 298 ? -17.190 15.826 -41.793 1.00 59.31 298 LYS A O 1
ATOM 2348 N N . LYS A 1 299 ? -18.959 14.504 -41.302 1.00 69.50 299 LYS A N 1
ATOM 2349 C CA . LYS A 1 299 ? -18.233 13.231 -41.202 1.00 69.50 299 LYS A CA 1
ATOM 2350 C C . LYS A 1 299 ? -18.234 12.532 -42.561 1.00 69.50 299 LYS A C 1
ATOM 2352 O O . LYS A 1 299 ? -19.304 12.233 -43.087 1.00 69.50 299 LYS A O 1
ATOM 2357 N N . TYR A 1 300 ? -17.057 12.248 -43.111 1.00 67.38 300 TYR A N 1
ATOM 2358 C CA . TYR A 1 300 ? -16.895 11.512 -44.365 1.00 67.38 300 TYR A CA 1
ATOM 2359 C C . TYR A 1 300 ? -16.219 10.169 -44.097 1.00 67.38 300 TYR A C 1
ATOM 2361 O O . TYR A 1 300 ? -15.162 10.123 -43.473 1.00 67.38 300 TYR A O 1
ATOM 2369 N N . SER A 1 301 ? -16.807 9.074 -44.586 1.00 66.50 301 SER A N 1
ATOM 2370 C CA . SER A 1 301 ? -16.165 7.757 -44.527 1.00 66.50 301 SER A CA 1
ATOM 2371 C C . SER A 1 301 ? -14.996 7.715 -45.509 1.00 66.50 301 SER A C 1
ATOM 2373 O O . SER A 1 301 ? -15.159 7.995 -46.700 1.00 66.50 301 SER A O 1
ATOM 2375 N N . VAL A 1 302 ? -13.807 7.393 -45.006 1.00 70.06 302 VAL A N 1
ATOM 2376 C CA . VAL A 1 302 ? -12.592 7.300 -45.809 1.00 70.06 302 VAL A CA 1
ATOM 2377 C C . VAL A 1 302 ? -12.617 5.983 -46.595 1.00 70.06 302 VAL A C 1
ATOM 2379 O O . VAL A 1 302 ? -12.767 4.911 -46.010 1.00 70.06 302 VAL A O 1
ATOM 2382 N N . PRO A 1 303 ? -12.466 6.016 -47.933 1.00 70.50 303 PRO A N 1
ATOM 2383 C CA . PRO A 1 303 ? -12.424 4.809 -48.750 1.00 70.50 303 PRO A CA 1
ATOM 2384 C C . PRO A 1 303 ? -11.389 3.792 -48.252 1.00 70.50 303 PRO A C 1
ATOM 2386 O O . PRO A 1 303 ? -10.230 4.145 -48.032 1.00 70.50 303 PRO A O 1
ATOM 2389 N N . LYS A 1 304 ? -11.776 2.508 -48.190 1.00 66.31 304 LYS A N 1
ATOM 2390 C CA . LYS A 1 304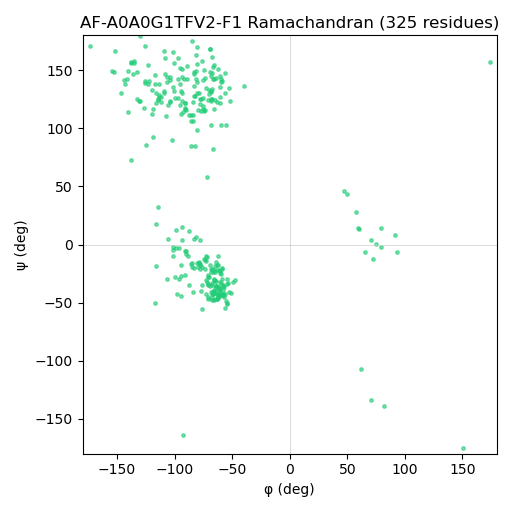 ? -10.939 1.369 -47.738 1.00 66.31 304 LYS A CA 1
ATOM 2391 C C . LYS A 1 304 ? -9.533 1.325 -48.349 1.00 66.31 304 LYS A C 1
ATOM 2393 O O . LYS A 1 304 ? -8.580 0.894 -47.712 1.00 66.31 304 LYS A O 1
ATOM 2398 N N . ILE A 1 305 ? -9.381 1.813 -49.579 1.00 67.81 305 ILE A N 1
ATOM 2399 C CA . ILE A 1 305 ? -8.092 1.879 -50.277 1.00 67.81 305 ILE A CA 1
ATOM 2400 C C . ILE A 1 305 ? -7.110 2.875 -49.632 1.00 67.81 305 ILE A C 1
ATOM 2402 O O . ILE A 1 305 ? -5.908 2.620 -49.616 1.00 67.81 305 ILE A O 1
ATOM 2406 N N . LEU A 1 306 ? -7.606 3.980 -49.064 1.00 61.69 306 LEU A N 1
ATOM 2407 C CA . LEU A 1 306 ? -6.800 5.028 -48.426 1.00 61.69 306 LEU A CA 1
ATOM 2408 C C . LEU A 1 306 ? -6.339 4.642 -47.016 1.00 61.69 306 LEU A C 1
ATOM 2410 O O . LEU A 1 306 ? -5.408 5.268 -46.511 1.00 61.69 306 LEU A O 1
ATOM 2414 N N . LEU A 1 307 ? -6.965 3.617 -46.431 1.00 60.75 307 LEU A N 1
ATOM 2415 C CA . LEU A 1 307 ? -6.623 3.015 -45.139 1.00 60.75 307 LEU A CA 1
ATOM 2416 C C . LEU A 1 307 ? -5.514 1.961 -45.265 1.00 60.75 307 LEU A C 1
ATOM 2418 O O . LEU A 1 307 ? -4.823 1.667 -44.301 1.00 60.75 307 LEU A O 1
ATOM 2422 N N . SER A 1 308 ? -5.290 1.432 -46.473 1.00 62.12 308 SER A N 1
ATOM 2423 C CA . SER A 1 308 ? -4.308 0.367 -46.721 1.00 62.12 308 SER A CA 1
ATOM 2424 C C . SER A 1 308 ? -2.836 0.799 -46.632 1.00 62.12 308 SER A C 1
ATOM 2426 O O . SER A 1 308 ? -1.957 -0.053 -46.719 1.00 62.12 308 SER A O 1
ATOM 2428 N N . GLY A 1 309 ? -2.543 2.105 -46.553 1.00 55.16 309 GLY A N 1
ATOM 2429 C CA . GLY A 1 309 ? -1.174 2.652 -46.497 1.00 55.16 309 GLY A CA 1
ATOM 2430 C C . GLY A 1 309 ? -0.308 2.428 -47.751 1.00 55.16 309 GLY A C 1
ATOM 2431 O O . GLY A 1 309 ? 0.786 2.972 -47.857 1.00 55.16 309 GLY A O 1
ATOM 2432 N N . ASN A 1 310 ? -0.779 1.665 -48.742 1.00 70.56 310 ASN A N 1
ATOM 2433 C CA . ASN A 1 310 ? -0.014 1.332 -49.940 1.00 70.56 310 ASN A CA 1
ATOM 2434 C C . ASN A 1 310 ? -0.056 2.481 -50.964 1.00 70.56 310 ASN A C 1
ATOM 2436 O O . ASN A 1 310 ? -1.008 2.604 -51.741 1.00 70.56 310 ASN A O 1
ATOM 2440 N N . HIS A 1 311 ? 0.993 3.308 -50.984 1.00 65.50 311 HIS A N 1
ATOM 2441 C CA . HIS A 1 311 ? 1.088 4.509 -51.824 1.00 65.50 311 HIS A CA 1
ATOM 2442 C C . HIS A 1 311 ? 0.816 4.247 -53.316 1.00 65.50 311 HIS A C 1
ATOM 2444 O O . HIS A 1 311 ? 0.062 4.995 -53.936 1.00 65.50 311 HIS A O 1
ATOM 2450 N N . LYS A 1 312 ? 1.316 3.135 -53.871 1.00 74.06 312 LYS A N 1
ATOM 2451 C CA . LYS A 1 312 ? 1.136 2.778 -55.289 1.00 74.06 312 LYS A CA 1
ATOM 2452 C C . LYS A 1 312 ? -0.327 2.476 -55.637 1.00 74.06 312 LYS A C 1
ATOM 2454 O O . LYS A 1 312 ? -0.828 2.884 -56.683 1.00 74.06 312 LYS A O 1
ATOM 2459 N N . LYS A 1 313 ? -1.048 1.787 -54.744 1.00 73.38 313 LYS A N 1
ATOM 2460 C CA . LYS A 1 313 ? -2.489 1.516 -54.910 1.00 73.38 313 LYS A CA 1
ATOM 2461 C C . LYS A 1 313 ? -3.334 2.779 -54.720 1.00 73.38 313 LYS A C 1
ATOM 2463 O O . LYS A 1 313 ? -4.345 2.943 -55.402 1.00 73.38 313 LYS A O 1
ATOM 2468 N N . VAL A 1 314 ? -2.914 3.672 -53.823 1.00 70.38 314 VAL A N 1
ATOM 2469 C CA . VAL A 1 314 ? -3.580 4.958 -53.572 1.00 70.38 314 VAL A CA 1
ATOM 2470 C C . VAL A 1 314 ? -3.453 5.898 -54.771 1.00 70.38 314 VAL A C 1
ATOM 2472 O O . VAL A 1 314 ? -4.446 6.516 -55.150 1.00 70.38 314 VAL A O 1
ATOM 2475 N N . GLU A 1 315 ? -2.283 5.986 -55.404 1.00 70.62 315 GLU A N 1
ATOM 2476 C CA . GLU A 1 315 ? -2.103 6.781 -56.627 1.00 70.62 315 GLU A CA 1
ATOM 2477 C C . GLU A 1 315 ? -2.944 6.247 -57.786 1.00 70.62 315 GLU A C 1
ATOM 2479 O O . GLU A 1 315 ? -3.712 7.005 -58.376 1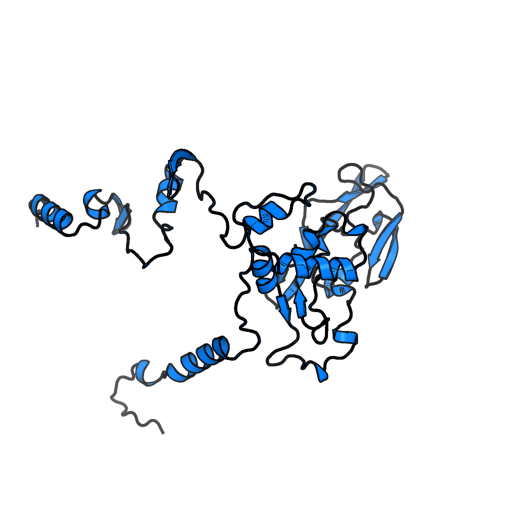.00 70.62 315 GLU A O 1
ATOM 2484 N N . ALA A 1 316 ? -2.923 4.933 -58.026 1.00 78.69 316 ALA A N 1
ATOM 2485 C CA . ALA A 1 316 ? -3.759 4.314 -59.054 1.00 78.69 316 ALA A CA 1
ATOM 2486 C C . ALA A 1 316 ? -5.267 4.528 -58.809 1.00 78.69 316 ALA A C 1
ATOM 2488 O O . ALA A 1 316 ? -6.055 4.615 -59.752 1.00 78.69 316 ALA A O 1
ATOM 2489 N N . TRP A 1 317 ? -5.696 4.609 -57.545 1.00 76.50 317 TRP A N 1
ATOM 2490 C CA . TRP A 1 317 ? -7.074 4.946 -57.191 1.00 76.50 317 TRP A CA 1
ATOM 2491 C C . TRP A 1 317 ? -7.394 6.429 -57.424 1.00 76.50 317 TRP A C 1
ATOM 2493 O O . TRP A 1 317 ? -8.452 6.734 -57.979 1.00 76.50 317 TRP A O 1
ATOM 2503 N N . ARG A 1 318 ? -6.478 7.339 -57.059 1.00 75.69 318 ARG A N 1
ATOM 2504 C CA . ARG A 1 318 ? -6.604 8.787 -57.305 1.00 75.69 318 ARG A CA 1
ATOM 2505 C C . ARG A 1 318 ? -6.696 9.099 -58.794 1.00 75.69 318 ARG A C 1
ATOM 2507 O O . ARG A 1 318 ? -7.530 9.908 -59.184 1.00 75.69 318 ARG A O 1
ATOM 2514 N N . GLU A 1 319 ? -5.899 8.437 -59.628 1.00 77.50 319 GLU A N 1
ATOM 2515 C CA . GLU A 1 319 ? -5.961 8.614 -61.082 1.00 77.50 319 GLU A CA 1
ATOM 2516 C C . GLU A 1 319 ? -7.294 8.153 -61.674 1.00 77.50 319 GLU A C 1
ATOM 2518 O O . GLU A 1 319 ? -7.870 8.856 -62.502 1.00 77.50 319 GLU A O 1
ATOM 2523 N N . ARG A 1 320 ? -7.855 7.038 -61.187 1.00 74.38 320 ARG A N 1
ATOM 2524 C CA . ARG A 1 320 ? -9.185 6.570 -61.617 1.00 74.38 320 ARG A CA 1
ATOM 2525 C C . ARG A 1 320 ? -10.321 7.516 -61.220 1.00 74.38 320 ARG A C 1
ATOM 2527 O O . ARG A 1 320 ? -11.318 7.588 -61.932 1.00 74.38 320 ARG A O 1
ATOM 2534 N N . HIS A 1 321 ? -10.182 8.236 -60.107 1.00 68.75 321 HIS A N 1
ATOM 2535 C CA . HIS A 1 321 ? -11.237 9.100 -59.556 1.00 68.75 321 HIS A CA 1
ATOM 2536 C C . HIS A 1 321 ? -11.034 10.595 -59.847 1.00 68.75 321 HIS A C 1
ATOM 2538 O O . HIS A 1 321 ? -11.913 11.397 -59.542 1.00 68.75 321 HIS A O 1
ATOM 2544 N N . LYS A 1 322 ? -9.938 10.981 -60.516 1.00 62.84 322 LYS A N 1
ATOM 2545 C CA . LYS A 1 322 ? -9.647 12.366 -60.937 1.00 62.84 322 LYS A CA 1
ATOM 2546 C C . LYS A 1 322 ? -10.667 12.963 -61.922 1.00 62.84 322 LYS A C 1
ATOM 2548 O O . LYS A 1 322 ? -10.619 14.157 -62.181 1.00 62.84 322 LYS A O 1
ATOM 2553 N N . ARG A 1 323 ? -11.596 12.170 -62.473 1.00 51.78 323 ARG A N 1
ATOM 2554 C CA . ARG A 1 323 ? -12.569 12.606 -63.497 1.00 51.78 323 ARG A CA 1
ATOM 2555 C C . ARG A 1 323 ? -13.930 13.080 -62.972 1.00 51.78 323 ARG A C 1
ATOM 2557 O O . ARG A 1 323 ? -14.867 13.198 -63.755 1.00 51.78 323 ARG A O 1
ATOM 2564 N N . ARG A 1 324 ? -14.078 13.365 -61.678 1.00 51.44 324 ARG A N 1
ATOM 2565 C CA . ARG A 1 324 ? -15.337 13.901 -61.130 1.00 51.44 324 ARG A CA 1
ATOM 2566 C C . ARG A 1 324 ? -15.090 15.023 -60.126 1.00 51.44 324 ARG A C 1
ATOM 2568 O O . ARG A 1 324 ? -15.281 14.843 -58.932 1.00 51.44 324 ARG A O 1
ATOM 2575 N N . ALA A 1 325 ? -14.683 16.179 -60.628 1.00 36.31 325 ALA A N 1
ATOM 2576 C CA . ALA A 1 325 ? -14.923 17.453 -59.964 1.00 36.31 325 ALA A CA 1
ATOM 2577 C C . ALA A 1 325 ? -15.281 18.466 -61.063 1.00 36.31 325 ALA A C 1
ATOM 2579 O O . ALA A 1 325 ? -14.439 18.700 -61.932 1.00 36.31 325 ALA A O 1
ATOM 2580 N N . PRO A 1 326 ? -16.515 18.996 -61.118 1.00 42.16 326 PRO A N 1
ATOM 2581 C CA . PRO A 1 326 ? -16.750 20.236 -61.840 1.00 42.16 326 PRO A CA 1
ATOM 2582 C C . PRO A 1 326 ? -16.071 21.381 -61.068 1.00 42.16 326 PRO A C 1
ATOM 2584 O O . PRO A 1 326 ? -15.916 21.286 -59.848 1.00 42.16 326 PRO A O 1
ATOM 2587 N N . LEU A 1 327 ? -15.618 22.393 -61.813 1.00 34.19 327 LEU A N 1
ATOM 2588 C CA . LEU A 1 327 ? -15.082 23.660 -61.300 1.00 34.19 327 LEU A CA 1
ATOM 2589 C C . LEU A 1 327 ? -16.000 24.305 -60.256 1.00 34.19 327 LEU A C 1
ATOM 2591 O O . LEU A 1 327 ? -17.237 24.215 -60.440 1.00 34.19 327 LEU A O 1
#

Foldseek 3Di:
DDPDDPPDDDDVVVVDDCVVVVVVVVCCCPPWPLNDDAQVQDLLSRVFNVQKDAQDTVVGDDLVRDDPVQQDDALLCFLAWAPQAFDPDSCHSRMTGGFDQWDQDPVGFIWHKWWFWDFDDDDPDTWIFTDPDIDTDGSVRQQQAWEAEPPADDDVRTHDDQWGWTDHNSDTDIDGPVRHTIYHDDNRSRHHLLLLFDPPSVPDDSNVSNVSSVVVSNDGDDPDDDDDPDTNPCPVVSCPPPPVDDDDPADFDFPDDDPVDTDGDHPDPVVVQVCVVVPPDVDDDDPFDHQWDQDPNDTDGDDPQSRVPPPVSVVVVCVVVVPDDDD

Mean predicted aligned error: 12.51 Å

Solvent-accessible surface area (backbone atoms only — not comparable to full-atom values): 19786 Å² total; per-residue (Å²): 132,83,93,69,61,96,86,62,85,83,52,69,76,82,75,56,76,60,63,66,57,53,49,52,55,52,44,45,61,74,67,34,81,80,51,63,85,82,45,73,62,31,60,59,23,34,54,51,57,76,40,51,44,62,52,52,47,93,94,45,51,53,76,91,73,56,53,68,80,66,36,53,91,54,71,68,33,62,23,30,38,16,86,50,53,51,52,79,73,88,45,42,43,40,32,36,27,42,10,64,66,36,43,72,46,101,86,68,49,55,22,27,61,27,27,37,36,44,83,43,74,64,82,97,43,77,42,40,32,57,46,95,53,74,46,72,34,42,56,71,65,48,39,82,41,33,33,28,63,46,87,62,66,58,63,85,52,28,59,65,57,65,67,37,64,26,42,41,68,84,39,83,45,79,40,52,41,88,65,44,40,31,27,41,73,50,78,66,35,41,31,18,67,58,57,52,57,48,63,68,52,92,78,48,54,62,72,58,48,27,50,51,32,52,52,60,38,65,42,72,79,59,98,78,76,78,80,70,96,72,73,62,76,46,64,65,60,43,48,54,38,95,67,76,42,92,71,79,94,61,69,56,48,79,73,47,78,55,100,90,50,75,44,65,47,63,76,47,77,72,61,59,64,64,48,70,85,59,72,75,59,100,61,79,91,70,88,71,65,65,66,61,45,76,53,96,93,42,81,40,80,49,58,73,63,70,61,65,74,46,62,72,61,39,50,58,50,48,64,72,57,66,84,75,72,84,133

Radius of gyration: 29.19 Å; Cα contacts (8 Å, |Δi|>4): 440; chains: 1; bounding box: 62×74×88 Å

Sequence (327 aa):
MSLVRPEEVVTPSMLVNARPIIAAISEFFRRNRLSSILDQVNPLAEIDNLRRLSVMGTGGVSRERASFSMRDIHTSQYSRICPIRSPEGQNIGLVTYLTLYARINPYGFLEAPFFKVVAEKKGNKTRMKVTDEIVYLTADDEEDYFITHADVSRDGIYLVDNWLPARHRGKFIEVDAEKIQLIDIIPRQVVGTSASLIPFLQHDDGTRALMGTHMQCQAVPLVKPEKPLVGTGMESLVAQSMGWVVKSPVNGLIASADADHITIEVTNKKDRESLEEKRYGVGVPAYTRPEILNWQGKKYSVPKILLSGNHKKVEAWRERHKRRAPL